Protein AF-0000000086082584 (afdb_homodimer)

Organism: Haemaphysalis longicornis (NCBI:txid44386)

InterPro domains:
  IPR002048 EF-hand domain [PF13499] (17-78)
  IPR002048 EF-hand domain [PF13499] (86-142)
  IPR002048 EF-hand domain [PS50222] (12-47)
  IPR002048 EF-hand domain [PS50222] (79-114)
  IPR002048 EF-hand domain [PS50222] (115-150)
  IPR002048 EF-hand domain [SM00054] (16-44)
  IPR002048 EF-hand domain [SM00054] (53-81)
  IPR002048 EF-hand domain [SM00054] (83-111)
  IPR002048 EF-hand domain [SM00054] (119-147)
  IPR002048 EF-hand domain [SM00054] (149-179)
  IPR011992 EF-hand domain pair [SSF47473] (13-175)
  IPR018247 EF-Hand 1, calcium-binding site [PS00018] (25-37)
  IPR018247 EF-Hand 1, calcium-binding site [PS00018] (92-104)
  IPR051426 Peflin/Sorcin Calcium-Binding [PTHR46212] (13-179)

Sequence (362 aa):
MSSPARTQPQGTNTHYLQRLFRSVDKDGNGVIDAVELQSALSNGTWKSFNADTVRMIIHMFDRTRRGNLNFDEFVAAWKYITSWLSCFQTFDRDNSGAIDKQELSEALTRFGYRLALPTVDFMVVKFDRDGKGSMNFDDFIQCCVTLHTMTEAFKRHDVNQNGWITISYEEFLKTGMSLMMMSSPARTQPQGTNTHYLQRLFRSVDKDGNGVIDAVELQSALSNGTWKSFNADTVRMIIHMFDRTRRGNLNFDEFVAAWKYITSWLSCFQTFDRDNSGAIDKQELSEALTRFGYRLALPTVDFMVVKFDRDGKGSMNFDDFIQCCVTLHTMTEAFKRHDVNQNGWITISYEEFLKTGMSLMM

Radius of gyration: 23.36 Å; Cα contacts (8 Å, |Δi|>4): 387; chains: 2; bounding box: 52×62×99 Å

Solvent-accessible surface area (backbone atoms only — not comparable to full-atom values): 20451 Å² total; per-residue (Å²): 133,83,72,74,74,77,75,62,77,59,63,70,53,44,57,52,48,52,54,49,49,55,66,38,19,77,83,66,78,70,46,35,40,60,68,35,49,34,72,66,47,76,30,82,57,94,56,80,37,48,64,66,40,44,50,52,50,46,61,72,42,23,83,80,74,74,75,36,26,43,66,71,32,39,53,52,46,47,52,53,50,51,51,48,49,54,53,48,57,66,42,22,76,82,68,74,65,38,37,36,62,68,35,44,52,52,45,42,42,72,74,70,46,88,74,58,68,69,56,53,52,50,49,41,60,72,44,15,87,78,72,72,69,32,21,38,51,44,34,45,51,42,48,53,51,51,50,50,55,52,48,53,57,48,50,73,57,20,80,81,68,74,55,49,31,73,44,41,53,66,55,47,50,54,55,53,57,69,67,54,127,132,81,74,74,75,77,76,62,78,60,64,70,52,43,57,51,46,50,52,50,49,54,67,38,21,76,86,66,78,70,47,34,40,60,68,36,49,33,72,67,46,77,29,84,57,96,56,79,38,50,64,66,40,43,49,50,50,45,60,74,42,24,85,78,72,73,74,36,26,42,65,71,32,39,52,52,47,49,52,52,50,52,51,48,50,54,52,49,57,67,40,23,77,82,69,74,65,40,36,36,63,68,35,44,52,52,45,41,42,73,74,69,46,88,74,56,66,69,57,52,52,49,49,43,59,72,42,16,87,78,71,73,67,31,21,39,52,45,34,45,52,43,49,52,50,51,50,51,54,51,48,52,58,48,51,75,55,20,79,80,70,74,54,50,32,74,44,40,54,66,55,48,50,55,54,51,56,68,67,53,128

Secondary structure (DSSP, 8-state):
--------THHHHHHHHHHHHHHH-TT-SSSB-HHHHHHH---SSSSPPPHHHHHHHHHHH-TT-SSSB-HHHHHHHHHHHHHHHHHHHHH-TT-SSSEEHHHHHHHHHHTT----HHHHHHHHHHH-TTSSSEE-HHHHHHHHHHHHHHHHHHHHH-TT-SSEEEEEHHHHHHHHHHH--/--------THHHHHHHHHHHHHHH-TT-SSSB-HHHHHHH---SSSSPPPHHHHHHHHHHH-TT-SSSB-HHHHHHHHHHHHHHHHHHHHH-TT-SSSEEHHHHHHHHHHTT----HHHHHHHHHHH-TTSSSEE-HHHHHHHHHHHHHHHHHHHHH-TT-SSEEEEEHHHHHHHHHHH--

Nearest PDB structures (foldseek):
  3aak-assembly1_A-2  TM=9.626E-01  e=8.397E-19  Homo sapiens
  5jjg-assembly1_A-2  TM=9.628E-01  e=2.715E-18  Mus musculus
  2zn9-assembly1_B  TM=9.668E-01  e=4.015E-18  Homo sapiens
  5gqq-assembly1_C  TM=9.692E-01  e=4.490E-18  Homo sapiens
  1hqv-assembly1_A  TM=9.732E-01  e=6.207E-17  Mus musculus

Structure (mmCIF, N/CA/C/O backbone):
data_AF-0000000086082584-model_v1
#
loop_
_entity.id
_entity.type
_entity.pdbx_description
1 polymer 'EF-hand domain-containing protein'
#
loop_
_atom_site.group_PDB
_atom_site.id
_atom_site.type_symbol
_atom_site.label_atom_id
_atom_site.label_alt_id
_atom_site.label_comp_id
_atom_site.label_asym_id
_atom_site.label_entity_id
_atom_site.label_seq_id
_atom_site.pdbx_PDB_ins_code
_atom_site.Cartn_x
_atom_site.Cartn_y
_atom_site.Cartn_z
_atom_site.occupancy
_atom_site.B_iso_or_equiv
_atom_site.auth_seq_id
_atom_site.auth_comp_id
_atom_site.auth_asym_id
_atom_site.auth_atom_id
_atom_site.pdbx_PDB_model_num
ATOM 1 N N . MET A 1 1 ? 1.219 -21.688 -50.594 1 29.44 1 MET A N 1
ATOM 2 C CA . MET A 1 1 ? 0.341 -22.281 -49.594 1 29.44 1 MET A CA 1
ATOM 3 C C . MET A 1 1 ? 0.113 -21.328 -48.438 1 29.44 1 MET A C 1
ATOM 5 O O . MET A 1 1 ? 1.069 -20.844 -47.812 1 29.44 1 MET A O 1
ATOM 9 N N . SER A 1 2 ? -1.036 -20.516 -48.469 1 35.03 2 SER A N 1
ATOM 10 C CA . SER A 1 2 ? -1.507 -19.484 -47.562 1 35.03 2 SER A CA 1
ATOM 11 C C . SER A 1 2 ? -1.615 -20 -46.125 1 35.03 2 SER A C 1
ATOM 13 O O . SER A 1 2 ? -2.125 -21.109 -45.906 1 35.03 2 SER A O 1
ATOM 15 N N . SER A 1 3 ? -0.663 -19.828 -45.312 1 37.78 3 SER A N 1
ATOM 16 C CA . SER A 1 3 ? -0.644 -20.281 -43.938 1 37.78 3 SER A CA 1
ATOM 17 C C . SER A 1 3 ? -1.966 -19.969 -43.25 1 37.78 3 SER A C 1
ATOM 19 O O . SER A 1 3 ? -2.48 -18.859 -43.344 1 37.78 3 SER A O 1
ATOM 21 N N . PRO A 1 4 ? -2.893 -20.938 -43.062 1 36.19 4 PRO A N 1
ATOM 22 C CA . PRO A 1 4 ? -4.156 -20.656 -42.375 1 36.19 4 PRO A CA 1
ATOM 23 C C . PRO A 1 4 ? -3.984 -19.719 -41.188 1 36.19 4 PRO A C 1
ATOM 25 O O . PRO A 1 4 ? -2.955 -19.75 -40.5 1 36.19 4 PRO A O 1
ATOM 28 N N . ALA A 1 5 ? -4.402 -18.594 -41.406 1 43.59 5 ALA A N 1
ATOM 29 C CA . ALA A 1 5 ? -4.625 -17.641 -40.312 1 43.59 5 ALA A CA 1
ATOM 30 C C . ALA A 1 5 ? -5.117 -18.359 -39.062 1 43.59 5 ALA A C 1
ATOM 32 O O . ALA A 1 5 ? -6.164 -19.016 -39.094 1 43.59 5 ALA A O 1
ATOM 33 N N . ARG A 1 6 ? -4.219 -19.062 -38.25 1 38.09 6 ARG A N 1
ATOM 34 C CA . ARG A 1 6 ? -4.586 -19.672 -36.969 1 38.09 6 ARG A CA 1
ATOM 35 C C . ARG A 1 6 ? -5.758 -18.938 -36.344 1 38.09 6 ARG A C 1
ATOM 37 O O . ARG A 1 6 ? -5.629 -17.781 -35.938 1 38.09 6 ARG A O 1
ATOM 44 N N . THR A 1 7 ? -7.008 -19.141 -36.75 1 39.16 7 THR A N 1
ATOM 45 C CA . THR A 1 7 ? -8.242 -18.781 -36.062 1 39.16 7 THR A CA 1
ATOM 46 C C . THR A 1 7 ? -8.109 -19 -34.562 1 39.16 7 THR A C 1
ATOM 48 O O . THR A 1 7 ? -8.023 -20.141 -34.094 1 39.16 7 THR A O 1
ATOM 51 N N . GLN A 1 8 ? -7.207 -18.422 -33.906 1 39.38 8 GLN A N 1
ATOM 52 C CA . GLN A 1 8 ? -7.062 -18.562 -32.469 1 39.38 8 GLN A CA 1
ATOM 53 C C . GLN A 1 8 ? -8.422 -18.609 -31.766 1 39.38 8 GLN A C 1
ATOM 55 O O . GLN A 1 8 ? -9.305 -17.812 -32.094 1 39.38 8 GLN A O 1
ATOM 60 N N . PRO A 1 9 ? -9.062 -19.672 -31.297 1 43.34 9 PRO A N 1
ATOM 61 C CA . PRO A 1 9 ? -10.273 -19.797 -30.484 1 43.34 9 PRO A CA 1
ATOM 62 C C . PRO A 1 9 ? -10.555 -18.547 -29.656 1 43.34 9 PRO A C 1
ATOM 64 O O . PRO A 1 9 ? -11.195 -18.625 -28.609 1 43.34 9 PRO A O 1
ATOM 67 N N . GLN A 1 10 ? -10.258 -17.438 -29.938 1 48.19 10 GLN A N 1
ATOM 68 C CA . GLN A 1 10 ? -10.422 -16.078 -29.438 1 48.19 10 GLN A CA 1
ATOM 69 C C . GLN A 1 10 ? -11.898 -15.703 -29.344 1 48.19 10 GLN A C 1
ATOM 71 O O . GLN A 1 10 ? -12.266 -14.82 -28.562 1 48.19 10 GLN A O 1
ATOM 76 N N . GLY A 1 11 ? -12.734 -16.219 -30.234 1 50.91 11 GLY A N 1
ATOM 77 C CA . GLY A 1 11 ? -14.148 -15.906 -30.359 1 50.91 11 GLY A CA 1
ATOM 78 C C . GLY A 1 11 ? -14.969 -16.344 -29.156 1 50.91 11 GLY A C 1
ATOM 79 O O . GLY A 1 11 ? -15.773 -15.562 -28.641 1 50.91 11 GLY A O 1
ATOM 80 N N . THR A 1 12 ? -15.047 -17.672 -28.891 1 53.91 12 THR A N 1
ATOM 81 C CA . THR A 1 12 ? -15.75 -18.297 -27.766 1 53.91 12 THR A CA 1
ATOM 82 C C . THR A 1 12 ? -15.312 -17.688 -26.438 1 53.91 12 THR A C 1
ATOM 84 O O . THR A 1 12 ? -16.125 -17.5 -25.531 1 53.91 12 THR A O 1
ATOM 87 N N . ASN A 1 13 ? -14.039 -17.172 -26.469 1 76.5 13 ASN A N 1
ATOM 88 C CA . ASN A 1 13 ? -13.477 -16.609 -25.25 1 76.5 13 ASN A CA 1
ATOM 89 C C . ASN A 1 13 ? -13.992 -15.195 -25 1 76.5 13 ASN A C 1
ATOM 91 O O . ASN A 1 13 ? -14.305 -14.836 -23.875 1 76.5 13 ASN A O 1
ATOM 95 N N . THR A 1 14 ? -14.555 -14.719 -26.172 1 83.94 14 THR A N 1
ATOM 96 C CA . THR A 1 14 ? -15.023 -13.344 -26.016 1 83.94 14 THR A CA 1
ATOM 97 C C . THR A 1 14 ? -16.438 -13.312 -25.453 1 83.94 14 THR A C 1
ATOM 99 O O . THR A 1 14 ? -16.75 -12.5 -24.594 1 83.94 14 THR A O 1
ATOM 102 N N . HIS A 1 15 ? -17.312 -14.227 -26 1 90.38 15 HIS A N 1
ATOM 103 C CA . HIS A 1 15 ? -18.672 -14.273 -25.5 1 90.38 15 HIS A CA 1
ATOM 104 C C . HIS A 1 15 ? -18.719 -14.633 -24.016 1 90.38 15 HIS A C 1
ATOM 106 O O . HIS A 1 15 ? -19.484 -14.047 -23.25 1 90.38 15 HIS A O 1
ATOM 112 N N . TYR A 1 16 ? -17.969 -15.562 -23.75 1 93.06 16 TYR A N 1
ATOM 113 C CA . TYR A 1 16 ? -17.875 -15.953 -22.344 1 93.06 16 TYR A CA 1
ATOM 114 C C . TYR A 1 16 ? -17.422 -14.773 -21.484 1 93.06 16 TYR A C 1
ATOM 116 O O . TYR A 1 16 ? -18 -14.508 -20.438 1 93.06 16 TYR A O 1
ATOM 124 N N . LEU A 1 17 ? -16.438 -14.055 -21.953 1 94.75 17 LEU A N 1
ATOM 125 C CA . LEU A 1 17 ? -15.883 -12.945 -21.188 1 94.75 17 LEU A CA 1
ATOM 126 C C . LEU A 1 17 ? -16.875 -11.797 -21.094 1 94.75 17 LEU A C 1
ATOM 128 O O . LEU A 1 17 ? -16.922 -11.086 -20.078 1 94.75 17 LEU A O 1
ATOM 132 N N . GLN A 1 18 ? -17.672 -11.633 -22.094 1 95.5 18 GLN A N 1
ATOM 133 C CA . GLN A 1 18 ? -18.703 -10.609 -22.062 1 95.5 18 GLN A CA 1
ATOM 134 C C . GLN A 1 18 ? -19.75 -10.922 -21 1 95.5 18 GLN A C 1
ATOM 136 O O . GLN A 1 18 ? -20.188 -10.031 -20.266 1 95.5 18 GLN A O 1
ATOM 141 N N . ARG A 1 19 ? -20.156 -12.141 -20.984 1 96.25 19 ARG A N 1
ATOM 142 C CA . ARG A 1 19 ? -21.125 -12.578 -19.969 1 96.25 19 ARG A CA 1
ATOM 143 C C . ARG A 1 19 ? -20.531 -12.43 -18.562 1 96.25 19 ARG A C 1
ATOM 145 O O . ARG A 1 19 ? -21.219 -11.977 -17.656 1 96.25 19 ARG A O 1
ATOM 152 N N . LEU A 1 20 ? -19.297 -12.852 -18.531 1 95.81 20 LEU A N 1
ATOM 153 C CA . LEU A 1 20 ? -18.609 -12.734 -17.25 1 95.81 20 LEU A CA 1
ATOM 154 C C . LEU A 1 20 ? -18.516 -11.281 -16.812 1 95.81 20 LEU A C 1
ATOM 156 O O . LEU A 1 20 ? -18.781 -10.961 -15.648 1 95.81 20 LEU A O 1
ATOM 160 N N . PHE A 1 21 ? -18.172 -10.391 -17.703 1 97.94 21 PHE A N 1
ATOM 161 C CA . PHE A 1 21 ? -18.078 -8.961 -17.406 1 97.94 21 PHE A CA 1
ATOM 162 C C . PHE A 1 21 ? -19.406 -8.438 -16.875 1 97.94 21 PHE A C 1
ATOM 164 O O . PHE A 1 21 ? -19.438 -7.719 -15.883 1 97.94 21 PHE A O 1
ATOM 171 N N . ARG A 1 22 ? -20.469 -8.797 -17.484 1 97.19 22 ARG A N 1
ATOM 172 C CA . ARG A 1 22 ? -21.797 -8.352 -17.078 1 97.19 22 ARG A CA 1
ATOM 173 C C . ARG A 1 22 ? -22.156 -8.883 -15.695 1 97.19 22 ARG A C 1
ATOM 175 O O . ARG A 1 22 ? -22.797 -8.188 -14.906 1 97.19 22 ARG A O 1
ATOM 182 N N . SER A 1 23 ? -21.734 -10.086 -15.43 1 97.44 23 SER A N 1
ATOM 183 C CA . SER A 1 23 ? -22.031 -10.688 -14.133 1 97.44 23 SER A CA 1
ATOM 184 C C . SER A 1 23 ? -21.266 -9.984 -13.023 1 97.44 23 SER A C 1
ATOM 186 O O . SER A 1 23 ? -21.734 -9.922 -11.883 1 97.44 23 SER A O 1
ATOM 188 N N . VAL A 1 24 ? -20.062 -9.547 -13.352 1 97.62 24 VAL A N 1
ATOM 189 C CA . VAL A 1 24 ? -19.219 -8.883 -12.367 1 97.62 24 VAL A CA 1
ATOM 190 C C . VAL A 1 24 ? -19.688 -7.441 -12.18 1 97.62 24 VAL A C 1
ATOM 192 O O . VAL A 1 24 ? -19.625 -6.91 -11.062 1 97.62 24 VAL A O 1
ATOM 195 N N . ASP A 1 25 ? -20.156 -6.871 -13.273 1 98.06 25 ASP A N 1
ATOM 196 C CA . ASP A 1 25 ? -20.641 -5.492 -13.25 1 98.06 25 ASP A CA 1
ATOM 197 C C . ASP A 1 25 ? -22 -5.398 -12.586 1 98.06 25 ASP A C 1
ATOM 199 O O . ASP A 1 25 ? -23 -5.109 -13.242 1 98.06 25 ASP A O 1
ATOM 203 N N . LYS A 1 26 ? -22.062 -5.41 -11.344 1 96.81 26 LYS A N 1
ATOM 204 C CA . LYS A 1 26 ? -23.281 -5.555 -10.555 1 96.81 26 LYS A CA 1
ATOM 205 C C . LYS A 1 26 ? -24.203 -4.359 -10.758 1 96.81 26 LYS A C 1
ATOM 207 O O . LYS A 1 26 ? -25.422 -4.508 -10.781 1 96.81 26 LYS A O 1
ATOM 212 N N . ASP A 1 27 ? -23.703 -3.162 -10.898 1 95.94 27 ASP A N 1
ATOM 213 C CA . ASP A 1 27 ? -24.562 -1.993 -11.039 1 95.94 27 ASP A CA 1
ATOM 214 C C . ASP A 1 27 ? -24.812 -1.665 -12.508 1 95.94 27 ASP A C 1
ATOM 216 O O . ASP A 1 27 ? -25.5 -0.7 -12.828 1 95.94 27 ASP A O 1
ATOM 220 N N . GLY A 1 28 ? -24.188 -2.293 -13.422 1 96.94 28 GLY A N 1
ATOM 221 C CA . GLY A 1 28 ? -24.453 -2.225 -14.852 1 96.94 28 GLY A CA 1
ATOM 222 C C . GLY A 1 28 ? -23.984 -0.93 -15.484 1 96.94 28 GLY A C 1
ATOM 223 O O . GLY A 1 28 ? -24.516 -0.506 -16.516 1 96.94 28 GLY A O 1
ATOM 224 N N . ASN A 1 29 ? -22.969 -0.312 -14.938 1 96.88 29 ASN A N 1
ATOM 225 C CA . ASN A 1 29 ? -22.562 0.985 -15.469 1 96.88 29 ASN A CA 1
ATOM 226 C C . ASN A 1 29 ? -21.469 0.842 -16.516 1 96.88 29 ASN A C 1
ATOM 228 O O . ASN A 1 29 ? -20.906 1.84 -16.984 1 96.88 29 ASN A O 1
ATOM 232 N N . GLY A 1 30 ? -21.078 -0.391 -16.812 1 97.38 30 GLY A N 1
ATOM 233 C CA . GLY A 1 30 ? -20.172 -0.627 -17.938 1 97.38 30 GLY A CA 1
ATOM 234 C C . GLY A 1 30 ? -18.703 -0.635 -17.516 1 97.38 30 GLY A C 1
ATOM 235 O O . GLY A 1 30 ? -17.828 -0.77 -18.375 1 97.38 30 GLY A O 1
ATOM 236 N N . VAL A 1 31 ? -18.422 -0.479 -16.281 1 97.62 31 VAL A N 1
ATOM 237 C CA . VAL A 1 31 ? -17.062 -0.574 -15.758 1 97.62 31 VAL A CA 1
ATOM 238 C C . VAL A 1 31 ? -17.047 -1.382 -14.461 1 97.62 31 VAL A C 1
ATOM 240 O O . VAL A 1 31 ? -18.094 -1.551 -13.82 1 97.62 31 VAL A O 1
ATOM 243 N N . ILE A 1 32 ? -15.898 -1.931 -14.133 1 97.88 32 ILE A N 1
ATOM 244 C CA . ILE A 1 32 ? -15.758 -2.756 -12.938 1 97.88 32 ILE A CA 1
ATOM 245 C C . ILE A 1 32 ? -14.914 -2.021 -11.898 1 97.88 32 ILE A C 1
ATOM 247 O O . ILE A 1 32 ? -13.742 -1.72 -12.141 1 97.88 32 ILE A O 1
ATOM 251 N N . ASP A 1 33 ? -15.547 -1.751 -10.781 1 94.69 33 ASP A N 1
ATOM 252 C CA . ASP A 1 33 ? -14.805 -1.118 -9.695 1 94.69 33 ASP A CA 1
ATOM 253 C C . ASP A 1 33 ? -14.195 -2.164 -8.766 1 94.69 33 ASP A C 1
ATOM 255 O O . ASP A 1 33 ? -14.297 -3.365 -9.023 1 94.69 33 ASP A O 1
ATOM 259 N N . ALA A 1 34 ? -13.562 -1.712 -7.695 1 93.38 34 ALA A N 1
ATOM 260 C CA . ALA A 1 34 ? -12.812 -2.6 -6.805 1 93.38 34 ALA A CA 1
ATOM 261 C C . ALA A 1 34 ? -13.75 -3.543 -6.059 1 93.38 34 ALA A C 1
ATOM 263 O O . ALA A 1 34 ? -13.438 -4.723 -5.875 1 93.38 34 ALA A O 1
ATOM 264 N N . VAL A 1 35 ? -14.844 -3.02 -5.641 1 92.44 35 VAL A N 1
ATOM 265 C CA . VAL A 1 35 ? -15.805 -3.816 -4.883 1 92.44 35 VAL A CA 1
ATOM 266 C C . VAL A 1 35 ? -16.375 -4.922 -5.77 1 92.44 35 VAL A C 1
ATOM 268 O O . VAL A 1 35 ? -16.453 -6.078 -5.352 1 92.44 35 VAL A O 1
ATOM 271 N N . GLU A 1 36 ? -16.672 -4.543 -6.953 1 97.19 36 GLU A N 1
ATOM 272 C CA . GLU A 1 36 ? -17.219 -5.508 -7.906 1 97.19 36 GLU A CA 1
ATOM 273 C C . GLU A 1 36 ? -16.188 -6.578 -8.25 1 97.19 36 GLU A C 1
ATOM 275 O O . GLU A 1 36 ? -16.5 -7.773 -8.258 1 97.19 36 GLU A O 1
ATOM 280 N N . LEU A 1 37 ? -14.992 -6.176 -8.516 1 97.62 37 LEU A N 1
ATOM 281 C CA . LEU A 1 37 ? -13.945 -7.141 -8.836 1 97.62 37 LEU A CA 1
ATOM 282 C C . LEU A 1 37 ? -13.664 -8.055 -7.645 1 97.62 37 LEU A C 1
ATOM 284 O O . LEU A 1 37 ? -13.523 -9.266 -7.809 1 97.62 37 LEU A O 1
ATOM 288 N N . GLN A 1 38 ? -13.578 -7.457 -6.5 1 96.56 38 GLN A N 1
ATOM 289 C CA . GLN A 1 38 ? -13.312 -8.242 -5.301 1 96.56 38 GLN A CA 1
ATOM 290 C C . GLN A 1 38 ? -14.359 -9.336 -5.109 1 96.56 38 GLN A C 1
ATOM 292 O O . GLN A 1 38 ? -14.023 -10.477 -4.785 1 96.56 38 GLN A O 1
ATOM 297 N N . SER A 1 39 ? -15.555 -8.992 -5.328 1 95.88 39 SER A N 1
ATOM 298 C CA . SER A 1 39 ? -16.672 -9.914 -5.109 1 95.88 39 SER A CA 1
ATOM 299 C C . SER A 1 39 ? -16.656 -11.047 -6.133 1 95.88 39 SER A C 1
ATOM 301 O O . SER A 1 39 ? -17.25 -12.102 -5.91 1 95.88 39 SER A O 1
ATOM 303 N N . ALA A 1 40 ? -16.031 -10.812 -7.191 1 96.38 40 ALA A N 1
ATOM 304 C CA . ALA A 1 40 ? -16.016 -11.797 -8.273 1 96.38 40 ALA A CA 1
ATOM 305 C C . ALA A 1 40 ? -14.859 -12.773 -8.109 1 96.38 40 ALA A C 1
ATOM 307 O O . ALA A 1 40 ? -14.812 -13.812 -8.766 1 96.38 40 ALA A O 1
ATOM 308 N N . LEU A 1 41 ? -13.906 -12.445 -7.273 1 97.12 41 LEU A N 1
ATOM 309 C CA . LEU A 1 41 ? -12.695 -13.242 -7.133 1 97.12 41 LEU A CA 1
ATOM 310 C C . LEU A 1 41 ? -12.742 -14.086 -5.863 1 97.12 41 LEU A C 1
ATOM 312 O O . LEU A 1 41 ? -13.344 -13.68 -4.863 1 97.12 41 LEU A O 1
ATOM 316 N N . SER A 1 42 ? -12.148 -15.281 -5.988 1 94.69 42 SER A N 1
ATOM 317 C CA . SER A 1 42 ? -12.055 -16.188 -4.844 1 94.69 42 SER A CA 1
ATOM 318 C C . SER A 1 42 ? -10.609 -16.547 -4.531 1 94.69 42 SER A C 1
ATOM 320 O O . SER A 1 42 ? -9.789 -16.688 -5.441 1 94.69 42 SER A O 1
ATOM 322 N N . ASN A 1 43 ? -10.328 -16.656 -3.266 1 93.81 43 ASN A N 1
ATOM 323 C CA . ASN A 1 43 ? -9 -17.094 -2.838 1 93.81 43 ASN A CA 1
ATOM 324 C C . ASN A 1 43 ? -9.039 -18.516 -2.305 1 93.81 43 ASN A C 1
ATOM 326 O O . ASN A 1 43 ? -8.094 -18.969 -1.647 1 93.81 43 ASN A O 1
ATOM 330 N N . GLY A 1 44 ? -10.125 -19.172 -2.52 1 91.81 44 GLY A N 1
ATOM 331 C CA . GLY A 1 44 ? -10.266 -20.562 -2.109 1 91.81 44 GLY A CA 1
ATOM 332 C C . GLY A 1 44 ? -10.688 -20.719 -0.66 1 91.81 44 GLY A C 1
ATOM 333 O O . GLY A 1 44 ? -10.68 -21.828 -0.12 1 91.81 44 GLY A O 1
ATOM 334 N N . THR A 1 45 ? -10.906 -19.641 0.003 1 93.12 45 THR A N 1
ATOM 335 C CA . THR A 1 45 ? -11.391 -19.641 1.379 1 93.12 45 THR A CA 1
ATOM 336 C C . THR A 1 45 ? -12.734 -18.922 1.479 1 93.12 45 THR A C 1
ATOM 338 O O . THR A 1 45 ? -13.281 -18.484 0.467 1 93.12 45 THR A O 1
ATOM 341 N N . TRP A 1 46 ? -13.281 -18.875 2.641 1 91.06 46 TRP A N 1
ATOM 342 C CA . TRP A 1 46 ? -14.562 -18.219 2.869 1 91.06 46 TRP A CA 1
ATOM 343 C C . TRP A 1 46 ? -14.367 -16.719 3.076 1 91.06 46 TRP A C 1
ATOM 345 O O . TRP A 1 46 ? -15.344 -15.961 3.178 1 91.06 46 TRP A O 1
ATOM 355 N N . LYS A 1 47 ? -13.133 -16.359 3.062 1 91.38 47 LYS A N 1
ATOM 356 C CA . LYS A 1 47 ? -12.836 -14.953 3.287 1 91.38 47 LYS A CA 1
ATOM 357 C C . LYS A 1 47 ? -12.836 -14.18 1.973 1 91.38 47 LYS A C 1
ATOM 359 O O . LYS A 1 47 ? -12.625 -14.75 0.905 1 91.38 47 LYS A O 1
ATOM 364 N N . SER A 1 48 ? -13.023 -12.883 2.15 1 92.88 48 SER A N 1
ATOM 365 C CA . SER A 1 48 ? -12.969 -12.008 0.984 1 92.88 48 SER A CA 1
ATOM 366 C C . SER A 1 48 ? -11.57 -11.984 0.375 1 92.88 48 SER A C 1
ATOM 368 O O . SER A 1 48 ? -10.578 -12.141 1.085 1 92.88 48 SER A O 1
ATOM 370 N N . PHE A 1 49 ? -11.633 -11.805 -0.954 1 96.19 49 PHE A N 1
ATOM 371 C CA . PHE A 1 49 ? -10.367 -11.625 -1.649 1 96.19 49 PHE A CA 1
ATOM 372 C C . PHE A 1 49 ? -9.609 -10.422 -1.097 1 96.19 49 PHE A C 1
ATOM 374 O O . PHE A 1 49 ? -10.219 -9.414 -0.714 1 96.19 49 PHE A O 1
ATOM 381 N N . ASN A 1 50 ? -8.305 -10.523 -1.032 1 93.62 50 ASN A N 1
ATOM 382 C CA . ASN A 1 50 ? -7.441 -9.461 -0.527 1 93.62 50 ASN A CA 1
ATOM 383 C C . ASN A 1 50 ? -7.68 -8.148 -1.258 1 93.62 50 ASN A C 1
ATOM 385 O O . ASN A 1 50 ? -7.422 -8.039 -2.457 1 93.62 50 ASN A O 1
ATOM 389 N N . ALA A 1 51 ? -8.133 -7.188 -0.494 1 90.25 51 ALA A N 1
ATOM 390 C CA . ALA A 1 51 ? -8.469 -5.898 -1.092 1 90.25 51 ALA A CA 1
ATOM 391 C C . ALA A 1 51 ? -7.234 -5.238 -1.696 1 90.25 51 ALA A C 1
ATOM 393 O O . ALA A 1 51 ? -7.32 -4.57 -2.73 1 90.25 51 ALA A O 1
ATOM 394 N N . ASP A 1 52 ? -6.117 -5.434 -1.082 1 90.31 52 ASP A N 1
ATOM 395 C CA . ASP A 1 52 ? -4.879 -4.855 -1.596 1 90.31 52 ASP A CA 1
ATOM 396 C C . ASP A 1 52 ?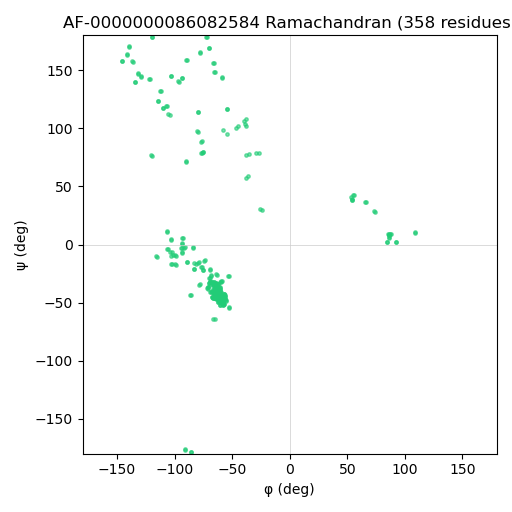 -4.504 -5.461 -2.945 1 90.31 52 ASP A C 1
ATOM 398 O O . ASP A 1 52 ? -4.043 -4.758 -3.846 1 90.31 52 ASP A O 1
ATOM 402 N N . THR A 1 53 ? -4.688 -6.684 -3.057 1 95.81 53 THR A N 1
ATOM 403 C CA . THR A 1 53 ? -4.391 -7.352 -4.316 1 95.81 53 THR A CA 1
ATOM 404 C C . THR A 1 53 ? -5.348 -6.891 -5.414 1 95.81 53 THR A C 1
ATOM 406 O O . THR A 1 53 ? -4.934 -6.672 -6.555 1 95.81 53 THR A O 1
ATOM 409 N N . VAL A 1 54 ? -6.57 -6.703 -5.07 1 95.81 54 VAL A N 1
ATOM 410 C CA . VAL A 1 54 ? -7.562 -6.199 -6.016 1 95.81 54 VAL A CA 1
ATOM 411 C C . VAL A 1 54 ? -7.129 -4.836 -6.547 1 95.81 54 VAL A C 1
ATOM 413 O O . VAL A 1 54 ? -7.113 -4.613 -7.758 1 95.81 54 VAL A O 1
ATOM 416 N N . ARG A 1 55 ? -6.754 -4.004 -5.695 1 91.31 55 ARG A N 1
ATOM 417 C CA . ARG A 1 55 ? -6.344 -2.656 -6.078 1 91.31 55 ARG A CA 1
ATOM 418 C C . ARG A 1 55 ? -5.09 -2.693 -6.949 1 91.31 55 ARG A C 1
ATOM 420 O O . ARG A 1 55 ? -4.973 -1.929 -7.906 1 91.31 55 ARG A O 1
ATOM 427 N N . MET A 1 56 ? -4.219 -3.555 -6.523 1 93.56 56 MET A N 1
ATOM 428 C CA . MET A 1 56 ? -2.998 -3.742 -7.305 1 93.56 56 MET A CA 1
ATOM 429 C C . MET A 1 56 ? -3.328 -4.133 -8.742 1 93.56 56 MET A C 1
ATOM 431 O O . MET A 1 56 ? -2.785 -3.557 -9.688 1 93.56 56 MET A O 1
ATOM 435 N N . ILE A 1 57 ? -4.254 -5.051 -8.883 1 96.56 57 ILE A N 1
ATOM 436 C CA . ILE A 1 57 ? -4.633 -5.531 -10.203 1 96.56 57 ILE A CA 1
ATOM 437 C C . ILE A 1 57 ? -5.305 -4.406 -10.992 1 96.56 57 ILE A C 1
ATOM 439 O O . ILE A 1 57 ? -4.969 -4.16 -12.148 1 96.56 57 ILE A O 1
ATOM 443 N N . ILE A 1 58 ? -6.195 -3.725 -10.375 1 95.75 58 ILE A N 1
ATOM 444 C CA . ILE A 1 58 ? -6.875 -2.621 -11.047 1 95.75 58 ILE A CA 1
ATOM 445 C C . ILE A 1 58 ? -5.852 -1.578 -11.492 1 95.75 58 ILE A C 1
ATOM 447 O O . ILE A 1 58 ? -5.887 -1.116 -12.633 1 95.75 58 ILE A O 1
ATOM 451 N N . HIS A 1 59 ? -4.969 -1.295 -10.633 1 91.69 59 HIS A N 1
ATOM 452 C CA . HIS A 1 59 ? -3.947 -0.305 -10.953 1 91.69 59 HIS A CA 1
ATOM 453 C C . HIS A 1 59 ? -3.117 -0.741 -12.156 1 91.69 59 HIS A C 1
ATOM 455 O O . HIS A 1 59 ? -2.756 0.085 -13 1 91.69 59 HIS A O 1
ATOM 461 N N . MET A 1 60 ? -2.844 -1.969 -12.25 1 94.5 60 MET A N 1
ATOM 462 C CA . MET A 1 60 ? -1.985 -2.498 -13.305 1 94.5 60 MET A CA 1
ATOM 463 C C . MET A 1 60 ? -2.678 -2.418 -14.664 1 94.5 60 MET A C 1
ATOM 465 O O . MET A 1 60 ? -2.023 -2.223 -15.688 1 94.5 60 MET A O 1
ATOM 469 N N . PHE A 1 61 ? -3.953 -2.488 -14.633 1 96.88 61 PHE A N 1
ATOM 470 C CA . PHE A 1 61 ? -4.609 -2.662 -15.922 1 96.88 61 PHE A CA 1
ATOM 471 C C . PHE A 1 61 ? -5.477 -1.455 -16.25 1 96.88 61 PHE A C 1
ATOM 473 O O . PHE A 1 61 ? -5.977 -1.335 -17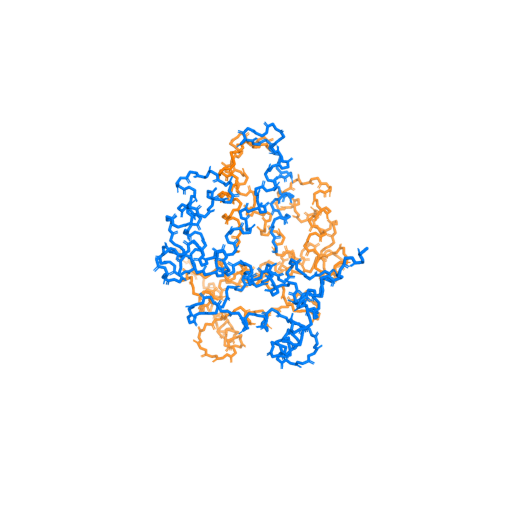.375 1 96.88 61 PHE A O 1
ATOM 480 N N . ASP A 1 62 ? -5.629 -0.629 -15.273 1 95 62 ASP A N 1
ATOM 481 C CA . ASP A 1 62 ? -6.41 0.587 -15.484 1 95 62 ASP A CA 1
ATOM 482 C C . ASP A 1 62 ? -5.605 1.63 -16.25 1 95 62 ASP A C 1
ATOM 484 O O . ASP A 1 62 ? -5.031 2.547 -15.664 1 95 62 ASP A O 1
ATOM 488 N N . ARG A 1 63 ? -5.641 1.609 -17.438 1 89.69 63 ARG A N 1
ATOM 489 C CA . ARG A 1 63 ? -4.867 2.502 -18.297 1 89.69 63 ARG A CA 1
ATOM 490 C C . ARG A 1 63 ? -5.461 3.906 -18.312 1 89.69 63 ARG A C 1
ATOM 492 O O . ARG A 1 63 ? -4.754 4.883 -18.562 1 89.69 63 ARG A O 1
ATOM 499 N N . THR A 1 64 ? -6.668 3.982 -17.984 1 86.06 64 THR A N 1
ATOM 500 C CA . THR A 1 64 ? -7.352 5.27 -18.078 1 86.06 64 THR A CA 1
ATOM 501 C C . THR A 1 64 ? -7.297 6.004 -16.734 1 86.06 64 THR A C 1
ATOM 503 O O . THR A 1 64 ? -7.742 7.148 -16.641 1 86.06 64 THR A O 1
ATOM 506 N N . ARG A 1 65 ? -6.75 5.41 -15.727 1 81.25 65 ARG A N 1
ATOM 507 C CA . ARG A 1 65 ? -6.566 5.992 -14.398 1 81.25 65 ARG A CA 1
ATOM 508 C C . ARG A 1 65 ? -7.895 6.48 -13.828 1 81.25 65 ARG A C 1
ATOM 510 O O . ARG A 1 65 ? -7.973 7.59 -13.297 1 81.25 65 ARG A O 1
ATOM 517 N N . ARG A 1 66 ? -8.938 5.645 -14.016 1 86.88 66 ARG A N 1
ATOM 518 C CA . ARG A 1 66 ? -10.266 5.984 -13.516 1 86.88 66 ARG A CA 1
ATOM 519 C C . ARG A 1 66 ? -10.586 5.203 -12.242 1 86.88 66 ARG A C 1
ATOM 521 O O . ARG A 1 66 ? -11.609 5.449 -11.602 1 86.88 66 ARG A O 1
ATOM 528 N N . GLY A 1 67 ? -9.734 4.258 -11.945 1 88.06 67 GLY A N 1
ATOM 529 C CA . GLY A 1 67 ? -9.969 3.463 -10.75 1 88.06 67 GLY A CA 1
ATOM 530 C C . GLY A 1 67 ? -10.883 2.275 -10.992 1 88.06 67 GLY A C 1
ATOM 531 O O . GLY A 1 67 ? -11.383 1.665 -10.047 1 88.06 67 GLY A O 1
ATOM 532 N N . ASN A 1 68 ? -11.219 2.08 -12.188 1 95.06 68 ASN A N 1
ATOM 533 C CA . ASN A 1 68 ? -12.062 0.974 -12.633 1 95.06 68 ASN A CA 1
ATOM 534 C C . ASN A 1 68 ? -11.555 0.378 -13.945 1 95.06 68 ASN A C 1
ATOM 536 O O . ASN A 1 68 ? -10.57 0.858 -14.508 1 95.06 68 ASN A O 1
ATOM 540 N N . LEU A 1 69 ? -12.164 -0.762 -14.297 1 97.81 69 LEU A N 1
ATOM 541 C CA . LEU A 1 69 ? -11.75 -1.443 -15.523 1 97.81 69 LEU A CA 1
ATOM 542 C C . LEU A 1 69 ? -12.875 -1.443 -16.547 1 97.81 69 LEU A C 1
ATOM 544 O O . LEU A 1 69 ? -14.008 -1.842 -16.25 1 97.81 69 LEU A O 1
ATOM 548 N N . ASN A 1 70 ? -12.562 -0.894 -17.75 1 97.69 70 ASN A N 1
ATOM 549 C CA . ASN A 1 70 ? -13.477 -1.153 -18.859 1 97.69 70 ASN A CA 1
ATOM 550 C C . ASN A 1 70 ? -13.367 -2.596 -19.344 1 97.69 70 ASN A C 1
ATOM 552 O O . ASN A 1 70 ? -12.609 -3.389 -18.781 1 97.69 70 ASN A O 1
ATOM 556 N N . PHE A 1 71 ? -14.18 -2.902 -20.312 1 97.31 71 PHE A N 1
ATOM 557 C CA . PHE A 1 71 ? -14.258 -4.297 -20.734 1 97.31 71 PHE A CA 1
ATOM 558 C C . PHE A 1 71 ? -12.891 -4.809 -21.172 1 97.31 71 PHE A C 1
ATOM 560 O O . PHE A 1 71 ? -12.453 -5.879 -20.734 1 97.31 71 PHE A O 1
ATOM 567 N N . ASP A 1 72 ? -12.25 -4.125 -21.984 1 97.12 72 ASP A N 1
ATOM 568 C CA . ASP A 1 72 ? -10.953 -4.57 -22.5 1 97.12 72 ASP A CA 1
ATOM 569 C C . ASP A 1 72 ? -9.945 -4.723 -21.359 1 97.12 72 ASP A C 1
ATOM 571 O O . ASP A 1 72 ? -9.203 -5.703 -21.312 1 97.12 72 ASP A O 1
ATOM 575 N N . GLU A 1 73 ? -9.906 -3.787 -20.453 1 97.88 73 GLU A N 1
ATOM 576 C CA . GLU A 1 73 ? -9.031 -3.842 -19.281 1 97.88 73 GLU A CA 1
ATOM 577 C C . GLU A 1 73 ? -9.367 -5.043 -18.406 1 97.88 73 GLU A C 1
ATOM 579 O O . GLU A 1 73 ? -8.469 -5.707 -17.891 1 97.88 73 GLU A O 1
ATOM 584 N N . PHE A 1 74 ? -10.648 -5.223 -18.359 1 98.06 74 PHE A N 1
ATOM 585 C CA . PHE A 1 74 ? -11.109 -6.352 -17.562 1 98.06 74 PHE A CA 1
ATOM 586 C C . PHE A 1 74 ? -10.641 -7.672 -18.156 1 98.06 74 PHE A C 1
ATOM 588 O O . PHE A 1 74 ? -10.164 -8.555 -17.438 1 98.06 74 PHE A O 1
ATOM 595 N N . VAL A 1 75 ? -10.789 -7.805 -19.375 1 97.19 75 VAL A N 1
ATOM 596 C CA . VAL A 1 75 ? -10.383 -9.031 -20.047 1 97.19 75 VAL A CA 1
ATOM 597 C C . VAL A 1 75 ? -8.898 -9.289 -19.812 1 97.19 75 VAL A C 1
ATOM 599 O O . VAL A 1 75 ? -8.5 -10.414 -19.484 1 97.19 75 VAL A O 1
ATOM 602 N N . ALA A 1 76 ? -8.141 -8.312 -19.906 1 97.56 76 ALA A N 1
ATOM 603 C CA . ALA A 1 76 ? -6.711 -8.438 -19.656 1 97.56 76 ALA A CA 1
ATOM 604 C C . ALA A 1 76 ? -6.434 -8.812 -18.203 1 97.56 76 ALA A C 1
ATOM 606 O O . ALA A 1 76 ? -5.613 -9.695 -17.922 1 97.56 76 ALA A O 1
ATOM 607 N N . ALA A 1 77 ? -7.086 -8.172 -17.297 1 97.81 77 ALA A N 1
ATOM 608 C CA . ALA A 1 77 ? -6.945 -8.477 -15.875 1 97.81 77 ALA A CA 1
ATOM 609 C C . ALA A 1 77 ? -7.348 -9.922 -15.586 1 97.81 77 ALA A C 1
ATOM 611 O O . ALA A 1 77 ? -6.688 -10.609 -14.805 1 97.81 77 ALA A O 1
ATOM 612 N N . TRP A 1 78 ? -8.367 -10.328 -16.234 1 97.31 78 TRP A N 1
ATOM 613 C CA . TRP A 1 78 ? -8.875 -11.68 -16.016 1 97.31 78 TRP A CA 1
ATOM 614 C C . TRP A 1 78 ? -7.879 -12.727 -16.516 1 97.31 78 TRP A C 1
ATOM 616 O O . TRP A 1 78 ? -7.629 -13.719 -15.828 1 97.31 78 TRP A O 1
ATOM 626 N N . LYS A 1 79 ? -7.375 -12.516 -17.625 1 96.81 79 LYS A N 1
ATOM 627 C CA . LYS A 1 79 ? -6.355 -13.422 -18.156 1 96.81 79 LYS A CA 1
ATOM 628 C C . LYS A 1 79 ? -5.137 -13.469 -17.234 1 96.81 79 LYS A C 1
ATOM 630 O O . LYS A 1 79 ? -4.57 -14.539 -17 1 96.81 79 LYS A O 1
ATOM 635 N N . TYR A 1 80 ? -4.766 -12.32 -16.75 1 97.62 80 TYR A N 1
ATOM 636 C CA . TYR A 1 80 ? -3.668 -12.211 -15.797 1 97.62 80 TYR A CA 1
ATOM 637 C C . TYR A 1 80 ? -3.936 -13.055 -14.555 1 97.62 80 TYR A C 1
ATOM 639 O O . TYR A 1 80 ? -3.084 -13.844 -14.133 1 97.62 80 TYR A O 1
ATOM 647 N N . ILE A 1 81 ? -5.113 -12.953 -14.023 1 97.69 81 ILE A N 1
ATOM 648 C CA . ILE A 1 81 ? -5.496 -13.672 -12.812 1 97.69 81 ILE A CA 1
ATOM 649 C C . ILE A 1 81 ? -5.516 -15.172 -13.086 1 97.69 81 ILE A C 1
ATOM 651 O O . ILE A 1 81 ? -5.051 -15.969 -12.266 1 97.69 81 ILE A O 1
ATOM 655 N N . THR A 1 82 ? -6.027 -15.523 -14.203 1 96.31 82 THR A N 1
ATOM 656 C CA . THR A 1 82 ? -6.09 -16.922 -14.586 1 96.31 82 THR A CA 1
ATOM 657 C C . THR A 1 82 ? -4.691 -17.516 -14.719 1 96.31 82 THR A C 1
ATOM 659 O O . THR A 1 82 ? -4.461 -18.672 -14.344 1 96.31 82 THR A O 1
ATOM 662 N N . SER A 1 83 ? -3.805 -16.781 -15.234 1 97.62 83 SER A N 1
ATOM 663 C CA . SER A 1 83 ? -2.42 -17.219 -15.328 1 97.62 83 SER A CA 1
ATOM 664 C C . SER A 1 83 ? -1.819 -17.453 -13.945 1 97.62 83 SER A C 1
ATOM 666 O O . SER A 1 83 ? -1.091 -18.438 -13.734 1 97.62 83 SER A O 1
ATOM 668 N N . TRP A 1 84 ? -2.123 -16.578 -13.047 1 98.06 84 TRP A N 1
ATOM 669 C CA . TRP A 1 84 ? -1.651 -16.734 -11.68 1 98.06 84 TRP A CA 1
ATOM 670 C C . TRP A 1 84 ? -2.252 -17.984 -11.047 1 98.06 84 TRP A C 1
ATOM 672 O O . TRP A 1 84 ? -1.594 -18.672 -10.25 1 98.06 84 TRP A O 1
ATOM 682 N N . LEU A 1 85 ? -3.477 -18.25 -11.367 1 97.31 85 LEU A N 1
ATOM 683 C CA . LEU A 1 85 ? -4.113 -19.438 -10.82 1 97.31 85 LEU A CA 1
ATOM 684 C C . LEU A 1 85 ? -3.367 -20.703 -11.25 1 97.31 85 LEU A C 1
ATOM 686 O O . LEU A 1 85 ? -3.104 -21.578 -10.422 1 97.31 85 LEU A O 1
ATOM 690 N N . SER A 1 86 ? -3.057 -20.719 -12.508 1 96.94 86 SER A N 1
ATOM 691 C CA . SER A 1 86 ? -2.285 -21.859 -13.016 1 96.94 86 SER A CA 1
ATOM 692 C C . SER A 1 86 ? -0.943 -21.969 -12.305 1 96.94 86 SER A C 1
ATOM 694 O O . SER A 1 86 ? -0.54 -23.062 -11.898 1 96.94 86 SER A O 1
ATOM 696 N N . CYS A 1 87 ? -0.307 -20.891 -12.125 1 97 87 CYS A N 1
ATOM 697 C CA . CYS A 1 87 ? 0.973 -20.844 -11.43 1 97 87 CYS A CA 1
ATOM 698 C C . CYS A 1 87 ? 0.825 -21.328 -9.984 1 97 87 CYS A C 1
ATOM 700 O O . CYS A 1 87 ? 1.611 -22.156 -9.523 1 97 87 CYS A O 1
ATOM 702 N N . PHE A 1 88 ? -0.158 -20.844 -9.344 1 98.12 88 PHE A N 1
ATOM 703 C CA . PHE A 1 88 ? -0.441 -21.203 -7.957 1 98.12 88 PHE A CA 1
ATOM 704 C C . PHE A 1 88 ? -0.647 -22.703 -7.812 1 98.12 88 PHE A C 1
ATOM 706 O O . PHE A 1 88 ? -0.074 -23.328 -6.922 1 98.12 88 PHE A O 1
ATOM 713 N N . GLN A 1 89 ? -1.418 -23.281 -8.695 1 97.25 89 GLN A N 1
ATOM 714 C CA . GLN A 1 89 ? -1.72 -24.703 -8.656 1 97.25 89 GLN A CA 1
ATOM 715 C C . GLN A 1 89 ? -0.461 -25.531 -8.875 1 97.25 89 GLN A C 1
ATOM 717 O O . GLN A 1 89 ? -0.323 -26.625 -8.305 1 97.25 89 GLN A O 1
ATOM 722 N N . THR A 1 90 ? 0.404 -25.031 -9.633 1 97.75 90 THR A N 1
ATOM 723 C CA . THR A 1 90 ? 1.658 -25.734 -9.906 1 97.75 90 THR A CA 1
ATOM 724 C C . THR A 1 90 ? 2.504 -25.844 -8.641 1 97.75 90 THR A C 1
ATOM 726 O O . THR A 1 90 ? 3.16 -26.859 -8.414 1 97.75 90 THR A O 1
ATOM 729 N N . PHE A 1 91 ? 2.447 -24.828 -7.812 1 97.88 91 PHE A N 1
ATOM 730 C CA . PHE A 1 91 ? 3.365 -24.781 -6.68 1 97.88 91 PHE A CA 1
ATOM 731 C C . PHE A 1 91 ? 2.682 -25.25 -5.406 1 97.88 91 PHE A C 1
ATOM 733 O O . PHE A 1 91 ? 3.346 -25.531 -4.406 1 97.88 91 PHE A O 1
ATOM 740 N N . ASP A 1 92 ? 1.348 -25.25 -5.504 1 97.75 92 ASP A N 1
ATOM 741 C CA . ASP A 1 92 ? 0.623 -25.891 -4.41 1 97.75 92 ASP A CA 1
ATOM 742 C C . ASP A 1 92 ? 0.684 -27.406 -4.527 1 97.75 92 ASP A C 1
ATOM 744 O O . ASP A 1 92 ? -0.332 -28.047 -4.785 1 97.75 92 ASP A O 1
ATOM 748 N N . ARG A 1 93 ? 1.766 -27.969 -4.141 1 95.75 93 ARG A N 1
ATOM 749 C CA . ARG A 1 93 ? 2.088 -29.359 -4.426 1 95.75 93 ARG A CA 1
ATOM 750 C C . ARG A 1 93 ? 1.188 -30.297 -3.633 1 95.75 93 ARG A C 1
ATOM 752 O O . ARG A 1 93 ? 0.866 -31.391 -4.098 1 95.75 93 ARG A O 1
ATOM 759 N N . ASP A 1 94 ? 0.764 -29.953 -2.412 1 96.38 94 ASP A N 1
ATOM 760 C CA . ASP A 1 94 ? -0.054 -30.844 -1.586 1 96.38 94 ASP A CA 1
ATOM 761 C C . ASP A 1 94 ? -1.542 -30.562 -1.79 1 96.38 94 ASP A C 1
ATOM 763 O O . ASP A 1 94 ? -2.385 -31.109 -1.077 1 96.38 94 ASP A O 1
ATOM 767 N N . ASN A 1 95 ? -1.862 -29.688 -2.719 1 96 95 ASN A N 1
ATOM 768 C CA . ASN A 1 95 ? -3.234 -29.328 -3.061 1 96 95 ASN A CA 1
ATOM 769 C C . ASN A 1 95 ? -4.023 -28.891 -1.829 1 96 95 ASN A C 1
ATOM 771 O O . ASN A 1 95 ? -5.188 -29.266 -1.668 1 96 95 ASN A O 1
ATOM 775 N N . SER A 1 96 ? -3.363 -28.109 -0.939 1 95.94 96 SER A N 1
ATOM 776 C CA . SER A 1 96 ? -3.998 -27.641 0.289 1 95.94 96 SER A CA 1
ATOM 777 C C . SER A 1 96 ? -4.824 -26.391 0.038 1 95.94 96 SER A C 1
ATOM 779 O O . SER A 1 96 ? -5.621 -25.984 0.886 1 95.94 96 SER A O 1
ATOM 781 N N . GLY A 1 97 ? -4.59 -25.734 -1.116 1 96.5 97 GLY A N 1
ATOM 782 C CA . GLY A 1 97 ? -5.227 -24.453 -1.381 1 96.5 97 GLY A CA 1
ATOM 783 C C . GLY A 1 97 ? -4.445 -23.281 -0.827 1 96.5 97 GLY A C 1
ATOM 784 O O . GLY A 1 97 ? -4.941 -22.156 -0.815 1 96.5 97 GLY A O 1
ATOM 785 N N . ALA A 1 98 ? -3.279 -23.531 -0.378 1 97.5 98 ALA A N 1
ATOM 786 C CA . ALA A 1 98 ? -2.395 -22.5 0.164 1 97.5 98 ALA A CA 1
ATOM 787 C C . ALA A 1 98 ? -0.935 -22.812 -0.151 1 97.5 98 ALA A C 1
ATOM 789 O O . ALA A 1 98 ? -0.587 -23.953 -0.458 1 97.5 98 ALA A O 1
ATOM 790 N N . ILE A 1 99 ? -0.124 -21.797 -0.133 1 98.19 99 ILE A N 1
ATOM 791 C CA . ILE A 1 99 ? 1.309 -21.922 -0.378 1 98.19 99 ILE A CA 1
ATOM 792 C C . ILE A 1 99 ? 2.07 -21.812 0.94 1 98.19 99 ILE A C 1
ATOM 794 O O . ILE A 1 99 ? 2.057 -20.75 1.575 1 98.19 99 ILE A O 1
ATOM 798 N N . ASP A 1 100 ? 2.656 -22.906 1.363 1 97.5 100 ASP A N 1
ATOM 799 C CA . ASP A 1 100 ? 3.451 -22.859 2.586 1 97.5 100 ASP A CA 1
ATOM 800 C C . ASP A 1 100 ? 4.879 -22.406 2.291 1 97.5 100 ASP A C 1
ATOM 802 O O . ASP A 1 100 ? 5.211 -22.078 1.149 1 97.5 100 ASP A O 1
ATOM 806 N N . LYS A 1 101 ? 5.699 -22.359 3.32 1 97.5 101 LYS A N 1
ATOM 807 C CA . LYS A 1 101 ? 7.043 -21.797 3.221 1 97.5 101 LYS A CA 1
ATOM 808 C C . LYS A 1 101 ? 7.879 -22.562 2.195 1 97.5 101 LYS A C 1
ATOM 810 O O . LYS A 1 101 ? 8.562 -21.953 1.367 1 97.5 101 LYS A O 1
ATOM 815 N N . GLN A 1 102 ? 7.836 -23.859 2.244 1 97.31 102 GLN A N 1
ATOM 816 C CA . GLN A 1 102 ? 8.609 -24.688 1.328 1 97.31 102 GLN A CA 1
ATOM 817 C C . GLN A 1 102 ? 8.148 -24.5 -0.113 1 97.31 102 GLN A C 1
ATOM 819 O O . GLN A 1 102 ? 8.969 -24.359 -1.022 1 97.31 102 GLN A O 1
ATOM 824 N N . GLU A 1 103 ? 6.883 -24.5 -0.228 1 98.44 103 GLU A N 1
ATOM 825 C CA . GLU A 1 103 ? 6.312 -24.297 -1.557 1 98.44 103 GLU A CA 1
ATOM 826 C C . GLU A 1 103 ? 6.66 -22.922 -2.102 1 98.44 103 GLU A C 1
ATOM 828 O O . GLU A 1 103 ? 6.953 -22.766 -3.291 1 98.44 103 GLU A O 1
ATOM 833 N N . LEU A 1 104 ? 6.605 -21.938 -1.229 1 98.44 104 LEU A N 1
ATOM 834 C CA . LEU A 1 104 ? 6.984 -20.594 -1.649 1 98.44 104 LEU A CA 1
ATOM 835 C C . LEU A 1 104 ? 8.445 -20.562 -2.086 1 98.44 104 LEU A C 1
ATOM 837 O O . LEU A 1 104 ? 8.773 -19.984 -3.125 1 98.44 104 LEU A O 1
ATOM 841 N N . SER A 1 105 ? 9.266 -21.156 -1.294 1 98 105 SER A N 1
ATOM 842 C CA . SER A 1 105 ? 10.688 -21.188 -1.62 1 98 105 SER A CA 1
ATOM 843 C C . SER A 1 105 ? 10.922 -21.797 -2.996 1 98 105 SER A C 1
ATOM 845 O O . SER A 1 105 ? 11.711 -21.281 -3.787 1 98 105 SER A O 1
ATOM 847 N N . GLU A 1 106 ? 10.266 -22.844 -3.295 1 97.62 106 GLU A N 1
ATOM 848 C CA . GLU A 1 106 ? 10.383 -23.516 -4.59 1 97.62 106 GLU A CA 1
ATOM 849 C C . GLU A 1 106 ? 9.891 -22.609 -5.715 1 97.62 106 GLU A C 1
ATOM 851 O O . GLU A 1 106 ? 10.531 -22.5 -6.766 1 97.62 106 GLU A O 1
ATOM 856 N N . ALA A 1 107 ? 8.758 -22.031 -5.465 1 98.19 107 ALA A N 1
ATOM 857 C CA . ALA A 1 107 ? 8.203 -21.109 -6.465 1 98.19 107 ALA A CA 1
ATOM 858 C C . ALA A 1 107 ? 9.18 -19.984 -6.781 1 98.19 107 ALA A C 1
ATOM 860 O O . ALA A 1 107 ? 9.477 -19.734 -7.949 1 98.19 107 ALA A O 1
ATOM 861 N N . LEU A 1 108 ? 9.688 -19.312 -5.715 1 98.38 108 LEU A N 1
ATOM 862 C CA . LEU A 1 108 ? 10.578 -18.172 -5.891 1 98.38 108 LEU A CA 1
ATOM 863 C C . LEU A 1 108 ? 11.859 -18.594 -6.609 1 98.38 108 LEU A C 1
ATOM 865 O O . LEU A 1 108 ? 12.352 -17.875 -7.48 1 98.38 108 LEU A O 1
ATOM 869 N N . THR A 1 109 ? 12.336 -19.75 -6.305 1 97.75 109 THR A N 1
ATOM 870 C CA . THR A 1 109 ? 13.516 -20.281 -6.977 1 97.75 109 THR A CA 1
ATOM 871 C C . THR A 1 109 ? 13.242 -20.5 -8.461 1 97.75 109 THR A C 1
ATOM 873 O O . THR A 1 109 ? 14.062 -20.125 -9.305 1 97.75 109 THR A O 1
ATOM 876 N N . ARG A 1 110 ? 12.141 -21.031 -8.75 1 97.38 110 ARG A N 1
ATOM 877 C CA . ARG A 1 110 ? 11.766 -21.281 -10.133 1 97.38 110 ARG A CA 1
ATOM 878 C C . ARG A 1 110 ? 11.586 -19.969 -10.891 1 97.38 110 ARG A C 1
ATOM 880 O O . ARG A 1 110 ? 11.836 -19.891 -12.094 1 97.38 110 ARG A O 1
ATOM 887 N N . PHE A 1 111 ? 11.133 -18.953 -10.188 1 97.62 111 PHE A N 1
ATOM 888 C CA . PHE A 1 111 ? 10.969 -17.641 -10.789 1 97.62 111 PHE A CA 1
ATOM 889 C C . PHE A 1 111 ? 12.32 -16.969 -11 1 97.62 111 PHE A C 1
ATOM 891 O O . PHE A 1 111 ? 12.398 -15.914 -11.633 1 97.62 111 PHE A O 1
ATOM 898 N N . GLY A 1 112 ? 13.383 -17.484 -10.398 1 97.19 112 GLY A N 1
ATOM 899 C CA . GLY A 1 112 ? 14.719 -16.953 -10.617 1 97.19 112 GLY A CA 1
ATOM 900 C C . GLY A 1 112 ? 15.273 -16.203 -9.43 1 97.19 112 GLY A C 1
ATOM 901 O O . GLY A 1 112 ? 16.312 -15.539 -9.531 1 97.19 112 GLY A O 1
ATOM 902 N N . TYR A 1 113 ? 14.555 -16.344 -8.359 1 97.75 113 TYR A N 1
ATOM 903 C CA . TYR A 1 113 ? 15.023 -15.656 -7.16 1 97.75 113 TYR A CA 1
ATOM 904 C C . TYR A 1 113 ? 15.828 -16.609 -6.273 1 97.75 113 TYR A C 1
ATOM 906 O O . TYR A 1 113 ? 15.516 -17.797 -6.176 1 97.75 113 TYR A O 1
ATOM 914 N N . ARG A 1 114 ? 16.875 -16.109 -5.707 1 94.25 114 ARG A N 1
ATOM 915 C CA . ARG A 1 114 ? 17.672 -16.875 -4.75 1 94.25 114 ARG A CA 1
ATOM 916 C C . ARG A 1 114 ? 17.719 -16.172 -3.396 1 94.25 114 ARG A C 1
ATOM 918 O O . ARG A 1 114 ? 18.719 -15.555 -3.037 1 94.25 114 ARG A O 1
ATOM 925 N N . LEU A 1 115 ? 16.672 -16.281 -2.678 1 97.75 115 LEU A N 1
ATOM 926 C CA . LEU A 1 115 ? 16.531 -15.633 -1.38 1 97.75 115 LEU A CA 1
ATOM 927 C C . LEU A 1 115 ? 16.953 -16.562 -0.251 1 97.75 115 LEU A C 1
ATOM 929 O O . LEU A 1 115 ? 16.688 -17.766 -0.313 1 97.75 115 LEU A O 1
ATOM 933 N N . ALA A 1 116 ? 17.578 -15.984 0.772 1 97.19 116 ALA A N 1
ATOM 934 C CA . ALA A 1 116 ? 17.891 -16.75 1.973 1 97.19 116 ALA A CA 1
ATOM 935 C C . ALA A 1 116 ? 16.609 -17.156 2.715 1 97.19 116 ALA A C 1
ATOM 937 O O . ALA A 1 116 ? 15.586 -16.5 2.596 1 97.19 116 ALA A O 1
ATOM 938 N N . LEU A 1 117 ? 16.688 -18.188 3.486 1 96.31 117 LEU A N 1
ATOM 939 C CA . LEU A 1 117 ? 15.539 -18.766 4.172 1 96.31 117 LEU A CA 1
ATOM 940 C C . LEU A 1 117 ? 14.898 -17.75 5.121 1 96.31 117 LEU A C 1
ATOM 942 O O . LEU A 1 117 ? 13.672 -17.641 5.18 1 96.31 117 LEU A O 1
ATOM 946 N N . PRO A 1 118 ? 15.711 -16.984 5.824 1 96.88 118 PRO A N 1
ATOM 947 C CA . PRO A 1 118 ? 15.078 -16.016 6.723 1 96.88 118 PRO A CA 1
ATOM 948 C C . PRO A 1 118 ? 14.227 -14.984 5.98 1 96.88 118 PRO A C 1
ATOM 950 O O . PRO A 1 118 ? 13.211 -14.523 6.504 1 96.88 118 PRO A O 1
ATOM 953 N N . THR A 1 119 ? 14.664 -14.641 4.801 1 97.88 119 THR A N 1
ATOM 954 C CA . THR A 1 119 ? 13.898 -13.695 3.998 1 97.88 119 THR A CA 1
ATOM 955 C C . THR A 1 119 ? 12.586 -14.328 3.531 1 97.88 119 THR A C 1
ATOM 957 O O . THR A 1 119 ? 11.531 -13.688 3.562 1 97.88 119 THR A O 1
ATOM 960 N N . VAL A 1 120 ? 12.641 -15.586 3.135 1 98.19 120 VAL A N 1
ATOM 961 C CA . VAL A 1 120 ? 11.43 -16.297 2.738 1 98.19 120 VAL A CA 1
ATOM 962 C C . VAL A 1 120 ? 10.477 -16.391 3.926 1 98.19 120 VAL A C 1
ATOM 964 O O . VAL A 1 120 ? 9.266 -16.188 3.779 1 98.19 120 VAL A O 1
ATOM 967 N N . ASP A 1 121 ? 10.969 -16.672 5.082 1 97.5 121 ASP A N 1
ATOM 968 C CA . ASP A 1 121 ? 10.172 -16.719 6.305 1 97.5 121 ASP A CA 1
ATOM 969 C C . ASP A 1 121 ? 9.477 -15.383 6.559 1 97.5 121 ASP A C 1
ATOM 971 O O . ASP A 1 121 ? 8.289 -15.336 6.887 1 97.5 121 ASP A O 1
ATOM 975 N N . PHE A 1 122 ? 10.305 -14.383 6.406 1 97.38 122 PHE A N 1
ATOM 976 C CA . PHE A 1 122 ? 9.773 -13.039 6.586 1 97.38 122 PHE A CA 1
ATOM 977 C C . PHE A 1 122 ? 8.617 -12.781 5.633 1 97.38 122 PHE A C 1
ATOM 979 O O . PHE A 1 122 ? 7.582 -12.234 6.031 1 97.38 122 PHE A O 1
ATOM 986 N N . MET A 1 123 ? 8.734 -13.18 4.387 1 97.81 123 MET A N 1
ATOM 987 C CA . MET A 1 123 ? 7.707 -12.961 3.371 1 97.81 123 MET A CA 1
ATOM 988 C C . MET A 1 123 ? 6.438 -13.734 3.701 1 97.81 123 MET A C 1
ATOM 990 O O . MET A 1 123 ? 5.332 -13.219 3.547 1 97.81 123 MET A O 1
ATOM 994 N N . VAL A 1 124 ? 6.586 -14.938 4.16 1 97.75 124 VAL A N 1
ATOM 995 C CA . VAL A 1 124 ? 5.43 -15.742 4.516 1 97.75 124 VAL A CA 1
ATOM 996 C C . VAL A 1 124 ? 4.641 -15.062 5.629 1 97.75 124 VAL A C 1
ATOM 998 O O . VAL A 1 124 ? 3.416 -14.93 5.543 1 97.75 124 VAL A O 1
ATOM 1001 N N . VAL A 1 125 ? 5.363 -14.633 6.621 1 95.62 125 VAL A N 1
ATOM 1002 C CA . VAL A 1 125 ? 4.711 -13.984 7.758 1 95.62 125 VAL A CA 1
ATOM 1003 C C . VAL A 1 125 ? 4.051 -12.688 7.305 1 95.62 125 VAL A C 1
ATOM 1005 O O . VAL A 1 125 ? 2.902 -12.406 7.656 1 95.62 125 VAL A O 1
ATOM 1008 N N . LYS A 1 126 ? 4.766 -11.93 6.496 1 95.56 126 LYS A N 1
ATOM 1009 C CA . LYS A 1 126 ? 4.309 -10.617 6.043 1 95.56 126 LYS A CA 1
ATOM 1010 C C . LYS A 1 126 ? 3.025 -10.734 5.227 1 95.56 126 LYS A C 1
ATOM 1012 O O . LYS A 1 126 ? 2.125 -9.906 5.352 1 95.56 126 LYS A O 1
ATOM 1017 N N . PHE A 1 127 ? 2.895 -11.742 4.402 1 96.19 127 PHE A N 1
ATOM 1018 C CA . PHE A 1 127 ? 1.806 -11.789 3.434 1 96.19 127 PHE A CA 1
ATOM 1019 C C . PHE A 1 127 ? 0.749 -12.805 3.852 1 96.19 127 PHE A C 1
ATOM 1021 O O . PHE A 1 127 ? -0.284 -12.938 3.193 1 96.19 127 PHE A O 1
ATOM 1028 N N . ASP A 1 128 ? 1.049 -13.484 4.93 1 95.06 128 ASP A N 1
ATOM 1029 C CA . ASP A 1 128 ? 0.063 -14.391 5.52 1 95.06 128 ASP A CA 1
ATOM 1030 C C . ASP A 1 128 ? -0.957 -13.625 6.355 1 95.06 128 ASP A C 1
ATOM 1032 O O . ASP A 1 128 ? -0.747 -13.398 7.547 1 95.06 128 ASP A O 1
ATOM 1036 N N . ARG A 1 129 ? -2.107 -13.289 5.828 1 89 129 ARG A N 1
ATOM 1037 C CA . ARG A 1 129 ? -3.1 -12.453 6.488 1 89 129 ARG A CA 1
ATOM 1038 C C . ARG A 1 129 ? -3.855 -13.234 7.555 1 89 129 ARG A C 1
ATOM 1040 O O . ARG A 1 129 ? -4.441 -12.648 8.469 1 89 129 ARG A O 1
ATOM 1047 N N . ASP A 1 130 ? -3.775 -14.586 7.418 1 89.12 130 ASP A N 1
ATOM 1048 C CA . ASP A 1 130 ? -4.559 -15.422 8.32 1 89.12 130 ASP A CA 1
ATOM 1049 C C . ASP A 1 130 ? -3.697 -15.945 9.469 1 89.12 130 ASP A C 1
ATOM 1051 O O . ASP A 1 130 ? -4.215 -16.547 10.422 1 89.12 130 ASP A O 1
ATOM 1055 N N . GLY A 1 131 ? -2.426 -15.766 9.391 1 91.44 131 GLY A N 1
ATOM 1056 C CA . GLY A 1 131 ? -1.527 -16.234 10.438 1 91.44 131 GLY A CA 1
ATOM 1057 C C . GLY A 1 131 ? -1.477 -17.75 10.539 1 91.44 131 GLY A C 1
ATOM 1058 O O . GLY A 1 131 ? -1.419 -18.297 11.641 1 91.44 131 GLY A O 1
ATOM 1059 N N . LYS A 1 132 ? -1.55 -18.375 9.383 1 93.38 132 LYS A N 1
ATOM 1060 C CA . LYS A 1 132 ? -1.602 -19.844 9.359 1 93.38 132 LYS A CA 1
ATOM 1061 C C . LYS A 1 132 ? 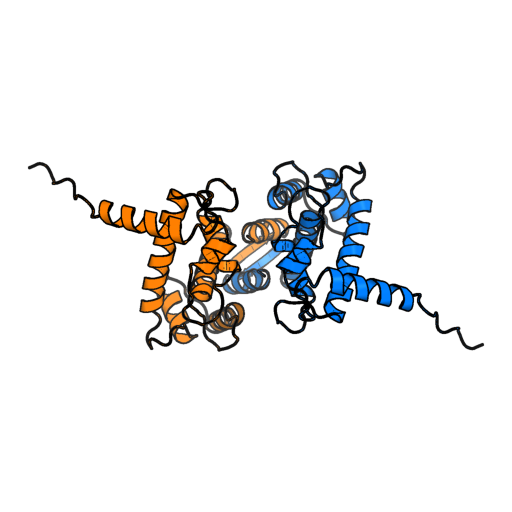-0.255 -20.422 8.953 1 93.38 132 LYS A C 1
ATOM 1063 O O . LYS A 1 132 ? -0.094 -21.656 8.914 1 93.38 132 LYS A O 1
ATOM 1068 N N . GLY A 1 133 ? 0.663 -19.594 8.578 1 95.06 133 GLY A N 1
ATOM 1069 C CA . GLY A 1 133 ? 1.956 -20.062 8.125 1 95.06 133 GLY A CA 1
ATOM 1070 C C . GLY A 1 133 ? 1.976 -20.406 6.645 1 95.06 133 GLY A C 1
ATOM 1071 O O . GLY A 1 133 ? 2.889 -21.094 6.172 1 95.06 133 GLY A O 1
ATOM 1072 N N . SER A 1 134 ? 0.92 -20.062 6 1 96.62 134 SER A N 1
ATOM 1073 C CA . SER A 1 134 ? 0.786 -20.25 4.559 1 96.62 134 SER A CA 1
ATOM 1074 C C . SER A 1 134 ? 0.062 -19.078 3.912 1 96.62 134 SER A C 1
ATOM 1076 O O . SER A 1 134 ? -0.528 -18.234 4.609 1 96.62 134 SER A O 1
ATOM 1078 N N . MET A 1 135 ? 0.179 -18.969 2.6 1 96.94 135 MET A N 1
ATOM 1079 C CA . MET A 1 135 ? -0.433 -17.859 1.872 1 96.94 135 MET A CA 1
ATOM 1080 C C . MET A 1 135 ? -1.571 -18.359 0.986 1 96.94 135 MET A C 1
ATOM 1082 O O . MET A 1 135 ? -1.424 -19.359 0.277 1 96.94 135 MET A O 1
ATOM 1086 N N . ASN A 1 136 ? -2.682 -17.656 1.097 1 97.56 136 ASN A N 1
ATOM 1087 C CA . ASN A 1 136 ? -3.758 -17.906 0.146 1 97.56 136 ASN A CA 1
ATOM 1088 C C . ASN A 1 136 ? -3.404 -17.406 -1.252 1 97.56 136 ASN A C 1
ATOM 1090 O O . ASN A 1 136 ? -2.393 -16.734 -1.436 1 97.56 136 ASN A O 1
ATOM 1094 N N . PHE A 1 137 ? -4.195 -17.781 -2.133 1 97.94 137 PHE A N 1
ATOM 1095 C CA . PHE A 1 137 ? -3.973 -17.484 -3.543 1 97.94 137 PHE A CA 1
ATOM 1096 C C . PHE A 1 137 ? -3.742 -16 -3.75 1 97.94 137 PHE A C 1
ATOM 1098 O O . PHE A 1 137 ? -2.746 -15.594 -4.355 1 97.94 137 PHE A O 1
ATOM 1105 N N . ASP A 1 138 ? -4.648 -15.148 -3.291 1 97.88 138 ASP A N 1
ATOM 1106 C CA . ASP A 1 138 ? -4.598 -13.703 -3.459 1 97.88 138 ASP A CA 1
ATOM 1107 C C . ASP A 1 138 ? -3.346 -13.117 -2.807 1 97.88 138 ASP A C 1
ATOM 1109 O O . ASP A 1 138 ? -2.701 -12.234 -3.371 1 97.88 138 ASP A O 1
ATOM 1113 N N . ASP A 1 139 ? -2.945 -13.664 -1.692 1 97.19 139 ASP A N 1
ATOM 1114 C CA . ASP A 1 139 ? -1.748 -13.203 -0.992 1 97.19 139 ASP A CA 1
ATOM 1115 C C . ASP A 1 139 ? -0.483 -13.609 -1.748 1 97.19 139 ASP A C 1
ATOM 1117 O O . ASP A 1 139 ? 0.499 -12.859 -1.765 1 97.19 139 ASP A O 1
ATOM 1121 N N . PHE A 1 140 ? -0.576 -14.789 -2.299 1 98.31 140 PHE A N 1
ATOM 1122 C CA . PHE A 1 140 ? 0.535 -15.273 -3.109 1 98.31 140 PHE A CA 1
ATOM 1123 C C . PHE A 1 140 ? 0.799 -14.336 -4.281 1 98.31 140 PHE A C 1
ATOM 1125 O O . PHE A 1 140 ? 1.949 -13.992 -4.559 1 98.31 140 PHE A O 1
ATOM 1132 N N . ILE A 1 141 ? -0.243 -13.93 -4.941 1 97.88 141 ILE A N 1
ATOM 1133 C CA . ILE A 1 141 ? -0.113 -12.992 -6.051 1 97.88 141 ILE A CA 1
ATOM 1134 C C . ILE A 1 141 ? 0.561 -11.711 -5.57 1 97.88 141 ILE A C 1
ATOM 1136 O O . ILE A 1 141 ? 1.537 -11.25 -6.168 1 97.88 141 ILE A O 1
ATOM 1140 N N . GLN A 1 142 ? 0.016 -11.148 -4.504 1 96.5 142 GLN A N 1
ATOM 1141 C CA . GLN A 1 142 ? 0.544 -9.898 -3.967 1 96.5 142 GLN A CA 1
ATOM 1142 C C . GLN A 1 142 ? 2.023 -10.031 -3.617 1 96.5 142 GLN A C 1
ATOM 1144 O O . GLN A 1 142 ? 2.822 -9.148 -3.922 1 96.5 142 GLN A O 1
ATOM 1149 N N . CYS A 1 143 ? 2.32 -11.109 -3.031 1 97.56 143 CYS A N 1
ATOM 1150 C CA . CYS A 1 143 ? 3.689 -11.375 -2.609 1 97.56 143 CYS A CA 1
ATOM 1151 C C . CYS A 1 143 ? 4.637 -11.383 -3.803 1 97.56 143 CYS A C 1
ATOM 1153 O O . CYS A 1 143 ? 5.652 -10.68 -3.799 1 97.56 143 CYS A O 1
ATOM 1155 N N . CYS A 1 144 ? 4.301 -12.141 -4.77 1 98.06 144 CYS A N 1
ATOM 1156 C CA . CYS A 1 144 ? 5.176 -12.32 -5.922 1 98.06 144 CYS A CA 1
ATOM 1157 C C . CYS A 1 144 ? 5.297 -11.023 -6.723 1 98.06 144 CYS A C 1
ATOM 1159 O O . CYS A 1 144 ? 6.379 -10.68 -7.195 1 98.06 144 CYS A O 1
ATOM 1161 N N . VAL A 1 145 ? 4.238 -10.344 -6.879 1 96.88 145 VAL A N 1
ATOM 1162 C CA . VAL A 1 145 ? 4.266 -9.094 -7.629 1 96.88 145 VAL A CA 1
ATOM 1163 C C . VAL A 1 145 ? 5.086 -8.047 -6.871 1 96.88 145 VAL A C 1
ATOM 1165 O O . VAL A 1 145 ? 5.902 -7.344 -7.465 1 96.88 145 VAL A O 1
ATOM 1168 N N . THR A 1 146 ? 4.848 -7.953 -5.59 1 96.38 146 THR A N 1
ATOM 1169 C CA . THR A 1 146 ? 5.625 -7.043 -4.758 1 96.38 146 THR A CA 1
ATOM 1170 C C . THR A 1 146 ? 7.113 -7.348 -4.871 1 96.38 146 THR A C 1
ATOM 1172 O O . THR A 1 146 ? 7.926 -6.445 -5.082 1 96.38 146 THR A O 1
ATOM 1175 N N . LEU A 1 147 ? 7.461 -8.594 -4.766 1 97.94 147 LEU A N 1
ATOM 1176 C CA . LEU A 1 147 ? 8.852 -9.016 -4.887 1 97.94 147 LEU A CA 1
ATOM 1177 C C . LEU A 1 147 ? 9.43 -8.609 -6.238 1 97.94 147 LEU A C 1
ATOM 1179 O O . LEU A 1 147 ? 10.531 -8.062 -6.305 1 97.94 147 LEU A O 1
ATOM 1183 N N . HIS A 1 148 ? 8.734 -8.891 -7.215 1 97.62 148 HIS A N 1
ATOM 1184 C CA . HIS A 1 148 ? 9.195 -8.586 -8.562 1 97.62 148 HIS A CA 1
ATOM 1185 C C . HIS A 1 148 ? 9.438 -7.086 -8.734 1 97.62 148 HIS A C 1
ATOM 1187 O O . HIS A 1 148 ? 10.484 -6.676 -9.234 1 97.62 148 HIS A O 1
ATOM 1193 N N . THR A 1 149 ? 8.453 -6.27 -8.352 1 96.38 149 THR A N 1
ATOM 1194 C CA . THR A 1 149 ? 8.555 -4.824 -8.508 1 96.38 149 THR A CA 1
ATOM 1195 C C . THR A 1 149 ? 9.719 -4.266 -7.699 1 96.38 149 THR A C 1
ATOM 1197 O O . THR A 1 149 ? 10.461 -3.414 -8.18 1 96.38 149 THR A O 1
ATOM 1200 N N . MET A 1 150 ? 9.867 -4.73 -6.496 1 97 150 MET A N 1
ATOM 1201 C CA . MET A 1 150 ? 10.969 -4.281 -5.648 1 97 150 MET A CA 1
ATOM 1202 C C . MET A 1 150 ? 12.312 -4.703 -6.234 1 97 150 MET A C 1
ATOM 1204 O O . MET A 1 150 ? 13.289 -3.949 -6.168 1 97 150 MET A O 1
ATOM 1208 N N . THR A 1 151 ? 12.359 -5.895 -6.777 1 97.81 151 THR A N 1
ATOM 1209 C CA . THR A 1 151 ? 13.586 -6.375 -7.402 1 97.81 151 THR A CA 1
ATOM 1210 C C . THR A 1 151 ? 13.977 -5.488 -8.586 1 97.81 151 THR A C 1
ATOM 1212 O O . THR A 1 151 ? 15.141 -5.125 -8.734 1 97.81 151 THR A O 1
ATOM 1215 N N . GLU A 1 152 ? 13.023 -5.141 -9.375 1 97.31 152 GLU A N 1
ATOM 1216 C CA . GLU A 1 152 ? 13.305 -4.254 -10.5 1 97.31 152 GLU A CA 1
ATOM 1217 C C . GLU A 1 152 ? 13.82 -2.898 -10.023 1 97.31 152 GLU A C 1
ATOM 1219 O O . GLU A 1 152 ? 14.766 -2.35 -10.602 1 97.31 152 GLU A O 1
ATOM 1224 N N . ALA A 1 153 ? 13.203 -2.373 -9.031 1 97.12 153 ALA A N 1
ATOM 1225 C CA . ALA A 1 153 ? 13.648 -1.101 -8.469 1 97.12 153 ALA A CA 1
ATOM 1226 C C . ALA A 1 153 ? 15.078 -1.204 -7.938 1 97.12 153 ALA A C 1
ATOM 1228 O O . ALA A 1 153 ? 15.883 -0.293 -8.133 1 97.12 153 ALA A O 1
ATOM 1229 N N . PHE A 1 154 ? 15.344 -2.289 -7.254 1 98.06 154 PHE A N 1
ATOM 1230 C CA . PHE A 1 154 ? 16.688 -2.52 -6.723 1 98.06 154 PHE A CA 1
ATOM 1231 C C . PHE A 1 154 ? 17.703 -2.582 -7.848 1 98.06 154 PHE A C 1
ATOM 1233 O O . PHE A 1 154 ? 18.766 -1.963 -7.766 1 98.06 154 PHE A O 1
ATOM 1240 N N . LYS A 1 155 ? 17.359 -3.326 -8.852 1 97.5 155 LYS A N 1
ATOM 1241 C CA . LYS A 1 155 ? 18.266 -3.537 -9.969 1 97.5 155 LYS A CA 1
ATOM 1242 C C . LYS A 1 155 ? 18.625 -2.213 -10.641 1 97.5 155 LYS A C 1
ATOM 1244 O O . LYS A 1 155 ? 19.75 -2.045 -11.133 1 97.5 155 LYS A O 1
ATOM 1249 N N . ARG A 1 156 ? 17.734 -1.271 -10.633 1 97.06 156 ARG A N 1
ATOM 1250 C CA . ARG A 1 156 ? 17.984 0.038 -11.219 1 97.06 156 ARG A CA 1
ATOM 1251 C C . ARG A 1 156 ? 19.125 0.756 -10.492 1 97.06 156 ARG A C 1
ATOM 1253 O O . ARG A 1 156 ? 19.812 1.592 -11.078 1 97.06 156 ARG A O 1
ATOM 1260 N N . HIS A 1 157 ? 19.29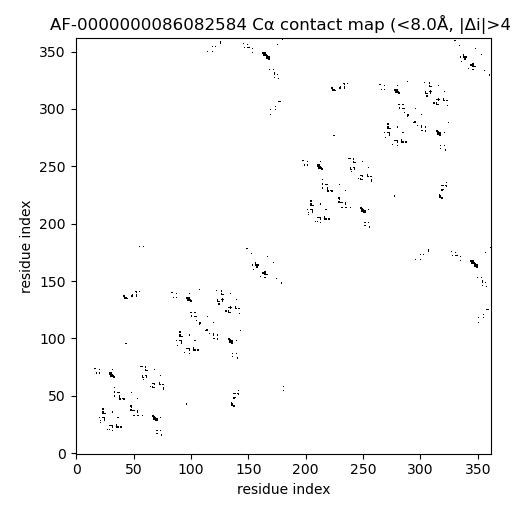7 0.405 -9.266 1 97.06 157 HIS A N 1
ATOM 1261 C CA . HIS A 1 157 ? 20.328 1.049 -8.469 1 97.06 157 HIS A CA 1
ATOM 1262 C C . HIS A 1 157 ? 21.562 0.151 -8.328 1 97.06 157 HIS A C 1
ATOM 1264 O O . HIS A 1 157 ? 22.625 0.613 -7.93 1 97.06 157 HIS A O 1
ATOM 1270 N N . ASP A 1 158 ? 21.328 -1.165 -8.648 1 97.12 158 ASP A N 1
ATOM 1271 C CA . ASP A 1 158 ? 22.422 -2.129 -8.547 1 97.12 158 ASP A CA 1
ATOM 1272 C C . ASP A 1 158 ? 23.188 -2.23 -9.867 1 97.12 158 ASP A C 1
ATOM 1274 O O . ASP A 1 158 ? 23.203 -3.291 -10.492 1 97.12 158 ASP A O 1
ATOM 1278 N N . VAL A 1 159 ? 23.891 -1.227 -10.125 1 92.62 159 VAL A N 1
ATOM 1279 C CA . VAL A 1 159 ? 24.531 -1.081 -11.43 1 92.62 159 VAL A CA 1
ATOM 1280 C C . VAL A 1 159 ? 25.594 -2.17 -11.609 1 92.62 159 VAL A C 1
ATOM 1282 O O . VAL A 1 159 ? 25.734 -2.721 -12.703 1 92.62 159 VAL A O 1
ATOM 1285 N N . ASN A 1 160 ? 26.25 -2.578 -10.594 1 93.25 160 ASN A N 1
ATOM 1286 C CA . ASN A 1 160 ? 27.312 -3.564 -10.68 1 93.25 160 ASN A CA 1
ATOM 1287 C C . ASN A 1 160 ? 26.797 -4.984 -10.484 1 93.25 160 ASN A C 1
ATOM 1289 O O . ASN A 1 160 ? 27.562 -5.945 -10.523 1 93.25 160 ASN A O 1
ATOM 1293 N N . GLN A 1 161 ? 25.484 -5.117 -10.211 1 93.06 161 GLN A N 1
ATOM 1294 C CA . GLN A 1 161 ? 24.812 -6.398 -10.07 1 93.06 161 GLN A CA 1
ATOM 1295 C C . GLN A 1 161 ? 25.5 -7.281 -9.031 1 93.06 161 GLN A C 1
ATOM 1297 O O . GLN A 1 161 ? 25.719 -8.469 -9.266 1 93.06 161 GLN A O 1
ATOM 1302 N N . ASN A 1 162 ? 25.969 -6.641 -7.934 1 95 162 ASN A N 1
ATOM 1303 C CA . ASN A 1 162 ? 26.625 -7.398 -6.871 1 95 162 ASN A CA 1
ATOM 1304 C C . ASN A 1 162 ? 25.703 -7.598 -5.672 1 95 162 ASN A C 1
ATOM 1306 O O . ASN A 1 162 ? 26.141 -8.07 -4.621 1 95 162 ASN A O 1
ATOM 1310 N N . GLY A 1 163 ? 24.469 -7.18 -5.742 1 96.62 163 GLY A N 1
ATOM 1311 C CA . GLY A 1 163 ? 23.5 -7.414 -4.684 1 96.62 163 GLY A CA 1
ATOM 1312 C C . GLY A 1 163 ? 23.531 -6.359 -3.594 1 96.62 163 GLY A C 1
ATOM 1313 O O . GLY A 1 163 ? 22.953 -6.539 -2.525 1 96.62 163 GLY A O 1
ATOM 1314 N N . TRP A 1 164 ? 24.297 -5.297 -3.814 1 97.5 164 TRP A N 1
ATOM 1315 C CA . TRP A 1 164 ? 24.359 -4.164 -2.898 1 97.5 164 TRP A CA 1
ATOM 1316 C C . TRP A 1 164 ? 24.141 -2.85 -3.645 1 97.5 164 TRP A C 1
ATOM 1318 O O . TRP A 1 164 ? 24.625 -2.682 -4.77 1 97.5 164 TRP A O 1
ATOM 1328 N N . ILE A 1 165 ? 23.484 -1.951 -2.957 1 97.75 165 ILE A N 1
ATOM 1329 C CA . ILE A 1 165 ? 23.312 -0.639 -3.572 1 97.75 165 ILE A CA 1
ATOM 1330 C C . ILE A 1 165 ? 23.688 0.453 -2.568 1 97.75 165 ILE A C 1
ATOM 1332 O O . ILE A 1 165 ? 23.578 0.248 -1.356 1 97.75 165 ILE A O 1
ATOM 1336 N N . THR A 1 166 ? 24.203 1.513 -3.084 1 96.88 166 THR A N 1
ATOM 1337 C CA . THR A 1 166 ? 24.359 2.764 -2.35 1 96.88 166 THR A CA 1
ATOM 1338 C C . THR A 1 166 ? 23.344 3.803 -2.846 1 96.88 166 THR A C 1
ATOM 1340 O O . THR A 1 166 ? 23.328 4.141 -4.031 1 96.88 166 THR A O 1
ATOM 1343 N N . ILE A 1 167 ? 22.547 4.191 -1.95 1 97.56 167 ILE A N 1
ATOM 1344 C CA . ILE A 1 167 ? 21.453 5.062 -2.359 1 97.56 167 ILE A CA 1
ATOM 1345 C C . ILE A 1 167 ? 21.328 6.238 -1.395 1 97.56 167 ILE A C 1
ATOM 1347 O O . ILE A 1 167 ? 21.484 6.074 -0.182 1 97.56 167 ILE A O 1
ATOM 1351 N N . SER A 1 168 ? 21.062 7.422 -1.991 1 98 168 SER A N 1
ATOM 1352 C CA . SER A 1 168 ? 20.875 8.602 -1.156 1 98 168 SER A CA 1
ATOM 1353 C C . SER A 1 168 ? 19.5 8.625 -0.514 1 98 168 SER A C 1
ATOM 1355 O O . SER A 1 168 ? 18.594 7.891 -0.938 1 98 168 SER A O 1
ATOM 1357 N N . TYR A 1 169 ? 19.391 9.469 0.461 1 98 169 TYR A N 1
ATOM 1358 C CA . TYR A 1 169 ? 18.125 9.633 1.168 1 98 169 TYR A CA 1
ATOM 1359 C C . TYR A 1 169 ? 17 9.969 0.199 1 98 169 TYR A C 1
ATOM 1361 O O . TYR A 1 169 ? 15.961 9.305 0.193 1 98 169 TYR A O 1
ATOM 1369 N N . GLU A 1 170 ? 17.172 10.867 -0.653 1 97.88 170 GLU A N 1
ATOM 1370 C CA . GLU A 1 170 ? 16.125 11.312 -1.565 1 97.88 170 GLU A CA 1
ATOM 1371 C C . GLU A 1 170 ? 15.828 10.258 -2.625 1 97.88 170 GLU A C 1
ATOM 1373 O O . GLU A 1 170 ? 14.672 10.086 -3.035 1 97.88 170 GLU A O 1
ATOM 1378 N N . GLU A 1 171 ? 16.844 9.594 -3.061 1 97.44 171 GLU A N 1
ATOM 1379 C CA . GLU A 1 171 ? 16.625 8.477 -3.98 1 97.44 171 GLU A CA 1
ATOM 1380 C C . GLU A 1 171 ? 15.82 7.363 -3.316 1 97.44 171 GLU A C 1
ATOM 1382 O O . GLU A 1 171 ? 14.945 6.758 -3.945 1 97.44 171 GLU A O 1
ATOM 1387 N N . PHE A 1 172 ? 16.234 7.129 -2.074 1 98.06 172 PHE A N 1
ATOM 1388 C CA . PHE A 1 172 ? 15.5 6.141 -1.291 1 98.06 172 PHE A CA 1
ATOM 1389 C C . PHE A 1 172 ? 14.023 6.508 -1.188 1 98.06 172 PHE A C 1
ATOM 1391 O O . PHE A 1 172 ? 13.148 5.668 -1.41 1 98.06 172 PHE A O 1
ATOM 1398 N N . LEU A 1 173 ? 13.695 7.758 -0.908 1 97.81 173 LEU A N 1
ATOM 1399 C CA . LEU A 1 173 ? 12.32 8.242 -0.813 1 97.81 173 LEU A CA 1
ATOM 1400 C C . LEU A 1 173 ? 11.594 8.07 -2.143 1 97.81 173 LEU A C 1
ATOM 1402 O O . LEU A 1 173 ? 10.484 7.52 -2.182 1 97.81 173 LEU A O 1
ATOM 1406 N N . LYS A 1 174 ? 12.188 8.492 -3.219 1 97 174 LYS A N 1
ATOM 1407 C CA . LYS A 1 174 ? 11.562 8.438 -4.535 1 97 174 LYS A CA 1
ATOM 1408 C C . LYS A 1 174 ? 11.289 7 -4.961 1 97 174 LYS A C 1
ATOM 1410 O O . LYS A 1 174 ? 10.203 6.688 -5.453 1 97 174 LYS A O 1
ATOM 1415 N N . THR A 1 175 ? 12.305 6.156 -4.738 1 96.62 175 THR A N 1
ATOM 1416 C CA . THR A 1 175 ? 12.148 4.746 -5.078 1 96.62 175 THR A CA 1
ATOM 1417 C C . THR A 1 175 ? 11.031 4.113 -4.254 1 96.62 175 THR A C 1
ATOM 1419 O O . THR A 1 175 ? 10.141 3.459 -4.805 1 96.62 175 THR A O 1
ATOM 1422 N N . GLY A 1 176 ? 11.094 4.352 -2.922 1 95.88 176 GLY A N 1
ATOM 1423 C CA . GLY A 1 176 ? 10.094 3.781 -2.033 1 95.88 176 GLY A CA 1
ATOM 1424 C C . GLY A 1 176 ? 8.688 4.277 -2.316 1 95.88 176 GLY A C 1
ATOM 1425 O O . GLY A 1 176 ? 7.742 3.488 -2.369 1 95.88 176 GLY A O 1
ATOM 1426 N N . MET A 1 177 ? 8.484 5.543 -2.527 1 95.44 177 MET A N 1
ATOM 1427 C CA . MET A 1 177 ? 7.168 6.125 -2.783 1 95.44 177 MET A CA 1
ATOM 1428 C C . MET A 1 177 ? 6.625 5.664 -4.133 1 95.44 177 MET A C 1
ATOM 1430 O O . MET A 1 177 ? 5.414 5.488 -4.289 1 95.44 177 MET A O 1
ATOM 1434 N N . SER A 1 178 ? 7.531 5.453 -5.055 1 93.25 178 SER A N 1
ATOM 1435 C CA . SER A 1 178 ? 7.105 4.973 -6.363 1 93.25 178 SER A CA 1
ATOM 1436 C C . SER A 1 178 ? 6.574 3.545 -6.281 1 93.25 178 SER A C 1
ATOM 1438 O O . SER A 1 178 ? 5.738 3.139 -7.094 1 93.25 178 SER A O 1
ATOM 1440 N N . LEU A 1 179 ? 7.062 2.844 -5.312 1 91.19 179 LEU A N 1
ATOM 1441 C CA . LEU A 1 179 ? 6.668 1.45 -5.141 1 91.19 179 LEU A CA 1
ATOM 1442 C C . LEU A 1 179 ? 5.348 1.349 -4.387 1 91.19 179 LEU A C 1
ATOM 1444 O O . LEU A 1 179 ? 4.668 0.323 -4.453 1 91.19 179 LEU A O 1
ATOM 1448 N N . MET A 1 180 ? 5.043 2.424 -3.666 1 82.94 180 MET A N 1
ATOM 1449 C CA . MET A 1 180 ? 3.816 2.414 -2.879 1 82.94 180 MET A CA 1
ATOM 1450 C C . MET A 1 180 ? 2.604 2.711 -3.756 1 82.94 180 MET A C 1
ATOM 1452 O O . MET A 1 180 ? 2.67 3.557 -4.648 1 82.94 180 MET A O 1
ATOM 1456 N N . MET A 1 181 ? 1.721 1.786 -3.936 1 63.59 181 MET A N 1
ATOM 1457 C CA . MET A 1 181 ? 0.511 1.937 -4.738 1 63.59 181 MET A CA 1
ATOM 1458 C C . MET A 1 181 ? -0.555 2.717 -3.979 1 63.59 181 MET A C 1
ATOM 1460 O O . MET A 1 181 ? -0.569 2.717 -2.746 1 63.59 181 MET A O 1
ATOM 1464 N N . MET B 1 1 ? -0.535 22.094 50.25 1 29.94 1 MET B N 1
ATOM 1465 C CA . MET B 1 1 ? -1.496 22.609 49.281 1 29.94 1 MET B CA 1
ATOM 1466 C C . MET B 1 1 ? -1.669 21.625 48.125 1 29.94 1 MET B C 1
ATOM 1468 O O . MET B 1 1 ? -0.695 21.266 47.469 1 29.94 1 MET B O 1
ATOM 1472 N N . SER B 1 2 ? -2.693 20.688 48.188 1 36.31 2 SER B N 1
ATOM 1473 C CA . SER B 1 2 ? -3.029 19.562 47.312 1 36.31 2 SER B CA 1
ATOM 1474 C C . SER B 1 2 ? -3.281 20.031 45.875 1 36.31 2 SER B C 1
ATOM 1476 O O . SER B 1 2 ? -3.949 21.047 45.656 1 36.31 2 SER B O 1
ATOM 1478 N N . SER B 1 3 ? -2.355 19.938 45 1 38.81 3 SER B N 1
ATOM 1479 C CA . SER B 1 3 ? -2.449 20.375 43.594 1 38.81 3 SER B CA 1
ATOM 1480 C C . SER B 1 3 ? -3.75 19.891 42.969 1 38.81 3 SER B C 1
ATOM 1482 O O . SER B 1 3 ? -4.094 18.719 43.062 1 38.81 3 SER B O 1
ATOM 1484 N N . PRO B 1 4 ? -4.816 20.719 42.844 1 36.62 4 PRO B N 1
ATOM 1485 C CA . PRO B 1 4 ? -6.074 20.297 42.219 1 36.62 4 PRO B CA 1
ATOM 1486 C C . PRO B 1 4 ? -5.859 19.375 41 1 36.62 4 PRO B C 1
ATOM 1488 O O . PRO B 1 4 ? -4.895 19.547 40.25 1 36.62 4 PRO B O 1
ATOM 1491 N N . ALA B 1 5 ? -6.16 18.234 41.219 1 44.81 5 ALA B N 1
ATOM 1492 C CA . ALA B 1 5 ? -6.32 17.25 40.156 1 44.81 5 ALA B CA 1
ATOM 1493 C C . ALA B 1 5 ? -6.961 17.875 38.938 1 44.81 5 ALA B C 1
ATOM 1495 O O . ALA B 1 5 ? -8.102 18.344 38.969 1 44.81 5 ALA B O 1
ATOM 1496 N N . ARG B 1 6 ? -6.211 18.703 38.062 1 37.78 6 ARG B N 1
ATOM 1497 C CA . ARG B 1 6 ? -6.699 19.266 36.812 1 37.78 6 ARG B CA 1
ATOM 1498 C C . ARG B 1 6 ? -7.77 18.391 36.156 1 37.78 6 ARG B C 1
ATOM 1500 O O . ARG B 1 6 ? -7.488 17.25 35.75 1 37.78 6 ARG B O 1
ATOM 1507 N N . THR B 1 7 ? -9.039 18.406 36.594 1 39 7 THR B N 1
ATOM 1508 C CA . THR B 1 7 ? -10.227 17.875 35.906 1 39 7 THR B CA 1
ATOM 1509 C C . THR B 1 7 ? -10.141 18.094 34.406 1 39 7 THR B C 1
ATOM 1511 O O . THR B 1 7 ? -10.242 19.219 33.938 1 39 7 THR B O 1
ATOM 1514 N N . GLN B 1 8 ? -9.211 17.641 33.719 1 39.28 8 GLN B N 1
ATOM 1515 C CA . GLN B 1 8 ? -9.086 17.781 32.281 1 39.28 8 GLN B CA 1
ATOM 1516 C C . GLN B 1 8 ? -10.445 17.641 31.609 1 39.28 8 GLN B C 1
ATOM 1518 O O . GLN B 1 8 ? -11.219 16.734 31.922 1 39.28 8 GLN B O 1
ATOM 1523 N N . PRO B 1 9 ? -11.211 18.609 31.109 1 43.44 9 PRO B N 1
ATOM 1524 C CA . PRO B 1 9 ? -12.438 18.562 30.312 1 43.44 9 PRO B CA 1
ATOM 1525 C C . PRO B 1 9 ? -12.555 17.281 29.5 1 43.44 9 PRO B C 1
ATOM 1527 O O . PRO B 1 9 ? -13.227 17.266 28.453 1 43.44 9 PRO B O 1
ATOM 1530 N N . GLN B 1 10 ? -12.133 16.219 29.766 1 48.41 10 GLN B N 1
ATOM 1531 C CA . GLN B 1 10 ? -12.117 14.844 29.266 1 48.41 10 GLN B CA 1
ATOM 1532 C C . GLN B 1 10 ? -13.523 14.273 29.172 1 48.41 10 GLN B C 1
ATOM 1534 O O . GLN B 1 10 ? -13.781 13.359 28.375 1 48.41 10 GLN B O 1
ATOM 1539 N N . GLY B 1 11 ? -14.422 14.672 30.047 1 50.72 11 GLY B N 1
ATOM 1540 C CA . GLY B 1 11 ? -15.781 14.164 30.203 1 50.72 11 GLY B CA 1
ATOM 1541 C C . GLY B 1 11 ? -16.672 14.484 29 1 50.72 11 GLY B C 1
ATOM 1542 O O . GLY B 1 11 ? -17.359 13.609 28.484 1 50.72 11 GLY B O 1
ATOM 1543 N N . THR B 1 12 ? -16.938 15.789 28.734 1 53.81 12 THR B N 1
ATOM 1544 C CA . THR B 1 12 ? -17.734 16.312 27.625 1 53.81 12 THR B CA 1
ATOM 1545 C C . THR B 1 12 ? -17.219 15.766 26.297 1 53.81 12 THR B C 1
ATOM 1547 O O . THR B 1 12 ? -18.016 15.477 25.391 1 53.81 12 THR B O 1
ATOM 1550 N N . ASN B 1 13 ? -15.898 15.445 26.312 1 76.69 13 ASN B N 1
ATOM 1551 C CA . ASN B 1 13 ? -15.289 14.961 25.078 1 76.69 13 ASN B CA 1
ATOM 1552 C C . ASN B 1 13 ? -15.609 13.492 24.828 1 76.69 13 ASN B C 1
ATOM 1554 O O . ASN B 1 13 ? -15.883 13.094 23.703 1 76.69 13 ASN B O 1
ATOM 1558 N N . THR B 1 14 ? -16.094 12.945 26 1 84.12 14 THR B N 1
ATOM 1559 C CA . THR B 1 14 ? -16.375 11.523 25.844 1 84.12 14 THR B CA 1
ATOM 1560 C C . THR B 1 14 ? -17.781 11.305 25.297 1 84.12 14 THR B C 1
ATOM 1562 O O . THR B 1 14 ? -18 10.453 24.422 1 84.12 14 THR B O 1
ATOM 1565 N N . HIS B 1 15 ? -18.766 12.078 25.859 1 90.44 15 HIS B N 1
ATOM 1566 C CA . HIS B 1 15 ? -20.125 11.945 25.375 1 90.44 15 HIS B CA 1
ATOM 1567 C C . HIS B 1 15 ? -20.234 12.305 23.906 1 90.44 15 HIS B C 1
ATOM 1569 O O . HIS B 1 15 ? -20.938 11.625 23.141 1 90.44 15 HIS B O 1
ATOM 1575 N N . TYR B 1 16 ? -19.625 13.328 23.625 1 93.06 16 TYR B N 1
ATOM 1576 C CA . TYR B 1 16 ? -19.594 13.727 22.219 1 93.06 16 TYR B CA 1
ATOM 1577 C C . TYR B 1 16 ? -19 12.625 21.359 1 93.06 16 TYR B C 1
ATOM 1579 O O . TYR B 1 16 ? -19.562 12.281 20.312 1 93.06 16 TYR B O 1
ATOM 1587 N N . LEU B 1 17 ? -17.938 12.047 21.797 1 94.75 17 LEU B N 1
ATOM 1588 C CA . LEU B 1 17 ? -17.25 11.023 21.016 1 94.75 17 LEU B CA 1
ATOM 1589 C C . LEU B 1 17 ? -18.078 9.75 20.938 1 94.75 17 LEU B C 1
ATOM 1591 O O . LEU B 1 17 ? -18.047 9.039 19.922 1 94.75 17 LEU B O 1
ATOM 1595 N N . GLN B 1 18 ? -18.844 9.484 21.953 1 95.5 18 GLN B N 1
ATOM 1596 C CA . GLN B 1 18 ? -19.734 8.336 21.922 1 95.5 18 GLN B CA 1
ATOM 1597 C C . GLN B 1 18 ? -20.828 8.508 20.875 1 95.5 18 GLN B C 1
ATOM 1599 O O . GLN B 1 18 ? -21.141 7.57 20.141 1 95.5 18 GLN B O 1
ATOM 1604 N N . ARG B 1 19 ? -21.391 9.664 20.859 1 96.19 19 ARG B N 1
ATOM 1605 C CA . ARG B 1 19 ? -22.406 9.969 19.859 1 96.19 19 ARG B CA 1
ATOM 1606 C C . ARG B 1 19 ? -21.812 9.906 18.453 1 96.19 19 ARG B C 1
ATOM 1608 O O . ARG B 1 19 ? -22.453 9.359 17.547 1 96.19 19 ARG B O 1
ATOM 1615 N N . LEU B 1 20 ? -20.641 10.484 18.406 1 95.81 20 LEU B N 1
ATOM 1616 C CA . LEU B 1 20 ? -19.969 10.461 17.125 1 95.81 20 LEU B CA 1
ATOM 1617 C C . LEU B 1 20 ? -19.688 9.031 16.672 1 95.81 20 LEU B C 1
ATOM 1619 O O . LEU B 1 20 ? -19.922 8.68 15.523 1 95.81 20 LEU B O 1
ATOM 1623 N N . PHE B 1 21 ? -19.219 8.1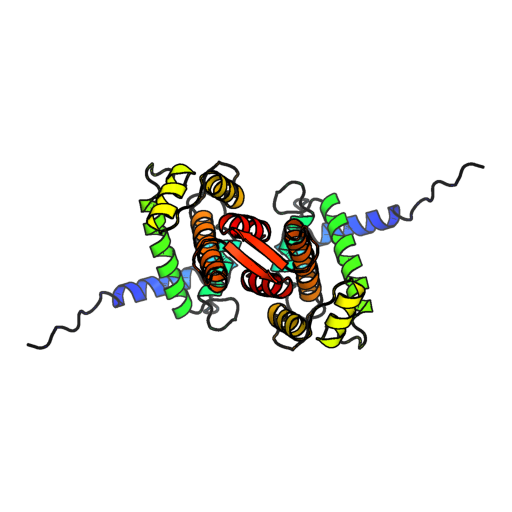95 17.562 1 97.94 21 PHE B N 1
ATOM 1624 C CA . PHE B 1 21 ? -18.938 6.793 17.266 1 97.94 21 PHE B CA 1
ATOM 1625 C C . PHE B 1 21 ? -20.188 6.094 16.75 1 97.94 21 PHE B C 1
ATOM 1627 O O . PHE B 1 21 ? -20.141 5.375 15.75 1 97.94 21 PHE B O 1
ATOM 1634 N N . ARG B 1 22 ? -21.281 6.305 17.375 1 97.19 22 ARG B N 1
ATOM 1635 C CA . ARG B 1 22 ? -22.547 5.688 16.969 1 97.19 22 ARG B CA 1
ATOM 1636 C C . ARG B 1 22 ? -22.984 6.168 15.602 1 97.19 22 ARG B C 1
ATOM 1638 O O . ARG B 1 22 ? -23.547 5.398 14.812 1 97.19 22 ARG B O 1
ATOM 1645 N N . SER B 1 23 ? -22.75 7.43 15.328 1 97.44 23 SER B N 1
ATOM 1646 C CA . SER B 1 23 ? -23.125 7.988 14.039 1 97.44 23 SER B CA 1
ATOM 1647 C C . SER B 1 23 ? -22.281 7.391 12.914 1 97.44 23 SER B C 1
ATOM 1649 O O . SER B 1 23 ? -22.75 7.266 11.781 1 97.44 23 SER B O 1
ATOM 1651 N N . VAL B 1 24 ? -21.047 7.105 13.227 1 97.62 24 VAL B N 1
ATOM 1652 C CA . VAL B 1 24 ? -20.125 6.559 12.234 1 97.62 24 VAL B CA 1
ATOM 1653 C C . VAL B 1 24 ? -20.391 5.07 12.047 1 97.62 24 VAL B C 1
ATOM 1655 O O . VAL B 1 24 ? -20.297 4.547 10.93 1 97.62 24 VAL B O 1
ATOM 1658 N N . ASP B 1 25 ? -20.766 4.438 13.148 1 98.06 25 ASP B N 1
ATOM 1659 C CA . ASP B 1 25 ? -21.062 3.01 13.133 1 98.06 25 ASP B CA 1
ATOM 1660 C C . ASP B 1 25 ? -22.422 2.738 12.477 1 98.06 25 ASP B C 1
ATOM 1662 O O . ASP B 1 25 ? -23.359 2.324 13.156 1 98.06 25 ASP B O 1
ATOM 1666 N N . LYS B 1 26 ? -22.484 2.74 11.234 1 96.81 26 LYS B N 1
ATOM 1667 C CA . LYS B 1 26 ? -23.719 2.723 10.469 1 96.81 26 LYS B CA 1
ATOM 1668 C C . LYS B 1 26 ? -24.484 1.414 10.672 1 96.81 26 LYS B C 1
ATOM 1670 O O . LYS B 1 26 ? -25.719 1.402 10.711 1 96.81 26 LYS B O 1
ATOM 1675 N N . ASP B 1 27 ? -23.828 0.289 10.812 1 95.94 27 ASP B N 1
ATOM 1676 C CA . ASP B 1 27 ? -24.516 -0.983 10.961 1 95.94 27 ASP B CA 1
ATOM 1677 C C . ASP B 1 27 ? -24.703 -1.342 12.43 1 95.94 27 ASP B C 1
ATOM 1679 O O . ASP B 1 27 ? -25.266 -2.389 12.758 1 95.94 27 ASP B O 1
ATOM 1683 N N . GLY B 1 28 ? -24.172 -0.628 13.352 1 96.94 28 GLY B N 1
ATOM 1684 C CA . GLY B 1 28 ? -24.406 -0.734 14.789 1 96.94 28 GLY B CA 1
ATOM 1685 C C . GLY B 1 28 ? -23.766 -1.957 15.406 1 96.94 28 GLY B C 1
ATOM 1686 O O . GLY B 1 28 ? -24.234 -2.457 16.438 1 96.94 28 GLY B O 1
ATOM 1687 N N . ASN B 1 29 ? -22.688 -2.432 14.859 1 96.94 29 ASN B N 1
ATOM 1688 C CA . ASN B 1 29 ? -22.094 -3.662 15.383 1 96.94 29 ASN B CA 1
ATOM 1689 C C . ASN B 1 29 ? -21.016 -3.373 16.422 1 96.94 29 ASN B C 1
ATOM 1691 O O . ASN B 1 29 ? -20.328 -4.289 16.875 1 96.94 29 ASN B O 1
ATOM 1695 N N . GLY B 1 30 ? -20.781 -2.098 16.703 1 97.38 30 GLY B N 1
ATOM 1696 C CA . GLY B 1 30 ? -19.906 -1.741 17.797 1 97.38 30 GLY B CA 1
ATOM 1697 C C . GLY B 1 30 ? -18.453 -1.54 17.375 1 97.38 30 GLY B C 1
ATOM 1698 O O . GLY B 1 30 ? -17.594 -1.294 18.203 1 97.38 30 GLY B O 1
ATOM 1699 N N . VAL B 1 31 ? -18.172 -1.653 16.125 1 97.62 31 VAL B N 1
ATOM 1700 C CA . VAL B 1 31 ? -16.828 -1.381 15.594 1 97.62 31 VAL B CA 1
ATOM 1701 C C . VAL B 1 31 ? -16.953 -0.579 14.297 1 97.62 31 VAL B C 1
ATOM 1703 O O . VAL B 1 31 ? -18.016 -0.542 13.68 1 97.62 31 VAL B O 1
ATOM 1706 N N . ILE B 1 32 ? -15.883 0.113 13.953 1 97.88 32 ILE B N 1
ATOM 1707 C CA . ILE B 1 32 ? -15.867 0.95 12.758 1 97.88 32 ILE B CA 1
ATOM 1708 C C . ILE B 1 32 ? -14.945 0.336 11.711 1 97.88 32 ILE B C 1
ATOM 1710 O O . ILE B 1 32 ? -13.742 0.196 11.938 1 97.88 32 ILE B O 1
ATOM 1714 N N . ASP B 1 33 ? -15.547 -0.016 10.602 1 94.69 33 ASP B N 1
ATOM 1715 C CA . ASP B 1 33 ? -14.742 -0.544 9.508 1 94.69 33 ASP B CA 1
ATOM 1716 C C . ASP B 1 33 ? -14.281 0.573 8.57 1 94.69 33 ASP B C 1
ATOM 1718 O O . ASP B 1 33 ? -14.547 1.75 8.828 1 94.69 33 ASP B O 1
ATOM 1722 N N . ALA B 1 34 ? -13.594 0.21 7.496 1 93.31 34 ALA B N 1
ATOM 1723 C CA . ALA B 1 34 ? -12.984 1.186 6.598 1 93.31 34 ALA B CA 1
ATOM 1724 C C . ALA B 1 34 ? -14.047 1.995 5.863 1 93.31 34 ALA B C 1
ATOM 1726 O O . ALA B 1 34 ? -13.898 3.205 5.676 1 93.31 34 ALA B O 1
ATOM 1727 N N . VAL B 1 35 ? -15.07 1.331 5.449 1 92.38 35 VAL B N 1
ATOM 1728 C CA . VAL B 1 35 ? -16.141 1.995 4.703 1 92.38 35 VAL B CA 1
ATOM 1729 C C . VAL B 1 35 ? -16.844 3.016 5.594 1 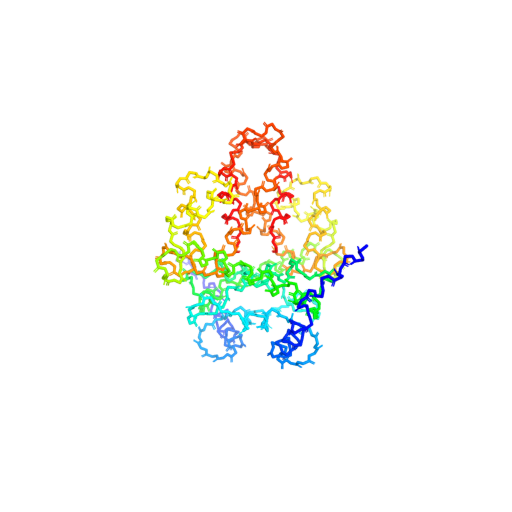92.38 35 VAL B C 1
ATOM 1731 O O . VAL B 1 35 ? -17.078 4.152 5.18 1 92.38 35 VAL B O 1
ATOM 1734 N N . GLU B 1 36 ? -17.078 2.6 6.781 1 97.12 36 GLU B N 1
ATOM 1735 C CA . GLU B 1 36 ? -17.734 3.482 7.742 1 97.12 36 GLU B CA 1
ATOM 1736 C C . GLU B 1 36 ? -16.859 4.684 8.078 1 97.12 36 GLU B C 1
ATOM 1738 O O . GLU B 1 36 ? -17.328 5.82 8.086 1 97.12 36 GLU B O 1
ATOM 1743 N N . LEU B 1 37 ? -15.609 4.438 8.336 1 97.62 37 LEU B N 1
ATOM 1744 C CA . LEU B 1 37 ? -14.703 5.531 8.648 1 97.62 37 LEU B CA 1
ATOM 1745 C C . LEU B 1 37 ? -14.555 6.473 7.457 1 97.62 37 LEU B C 1
ATOM 1747 O O . LEU B 1 37 ? -14.57 7.695 7.621 1 97.62 37 LEU B O 1
ATOM 1751 N N . GLN B 1 38 ? -14.406 5.898 6.309 1 96.56 38 GLN B N 1
ATOM 1752 C CA . GLN B 1 38 ? -14.258 6.715 5.105 1 96.56 38 GLN B CA 1
ATOM 1753 C C . GLN B 1 38 ? -15.445 7.656 4.93 1 96.56 38 GLN B C 1
ATOM 1755 O O . GLN B 1 38 ? -15.266 8.828 4.598 1 96.56 38 GLN B O 1
ATOM 1760 N N . SER B 1 39 ? -16.578 7.152 5.16 1 95.88 39 SER B N 1
ATOM 1761 C CA . SER B 1 39 ? -17.797 7.926 4.949 1 95.88 39 SER B CA 1
ATOM 1762 C C . SER B 1 39 ? -17.922 9.047 5.977 1 95.88 39 SER B C 1
ATOM 1764 O O . SER B 1 39 ? -18.656 10.008 5.762 1 95.88 39 SER B O 1
ATOM 1766 N N . ALA B 1 40 ? -17.266 8.898 7.027 1 96.38 40 ALA B N 1
ATOM 1767 C CA . ALA B 1 40 ? -17.375 9.875 8.109 1 96.38 40 ALA B CA 1
ATOM 1768 C C . ALA B 1 40 ? -16.344 11 7.938 1 96.38 40 ALA B C 1
ATOM 1770 O O . ALA B 1 40 ? -16.438 12.039 8.594 1 96.38 40 ALA B O 1
ATOM 1771 N N . LEU B 1 41 ? -15.375 10.789 7.098 1 97.19 41 LEU B N 1
ATOM 1772 C CA . LEU B 1 41 ? -14.281 11.742 6.949 1 97.19 41 LEU B CA 1
ATOM 1773 C C . LEU B 1 41 ? -14.453 12.57 5.68 1 97.19 41 LEU B C 1
ATOM 1775 O O . LEU B 1 41 ? -15.008 12.094 4.688 1 97.19 41 LEU B O 1
ATOM 1779 N N . SER B 1 42 ? -14.031 13.844 5.801 1 94.81 42 SER B N 1
ATOM 1780 C CA . SER B 1 42 ? -14.078 14.758 4.66 1 94.81 42 SER B CA 1
ATOM 1781 C C . SER B 1 42 ? -12.688 15.297 4.332 1 94.81 42 SER B C 1
ATOM 1783 O O . SER B 1 42 ? -11.883 15.555 5.23 1 94.81 42 SER B O 1
ATOM 1785 N N . ASN B 1 43 ? -12.445 15.438 3.057 1 93.88 43 ASN B N 1
ATOM 1786 C CA . ASN B 1 43 ? -11.195 16.047 2.613 1 93.88 43 ASN B CA 1
ATOM 1787 C C . ASN B 1 43 ? -11.422 17.469 2.086 1 93.88 43 ASN B C 1
ATOM 1789 O O . ASN B 1 43 ? -10.555 18.031 1.419 1 93.88 43 ASN B O 1
ATOM 1793 N N . GLY B 1 44 ? -12.586 17.969 2.312 1 91.94 44 GLY B N 1
ATOM 1794 C CA . GLY B 1 44 ? -12.906 19.328 1.91 1 91.94 44 GLY B CA 1
ATOM 1795 C C . GLY B 1 44 ? -13.359 19.422 0.465 1 91.94 44 GLY B C 1
ATOM 1796 O O . GLY B 1 44 ? -13.5 20.531 -0.073 1 91.94 44 GLY B O 1
ATOM 1797 N N . THR B 1 45 ? -13.445 18.344 -0.194 1 93.25 45 THR B N 1
ATOM 1798 C CA . THR B 1 45 ? -13.945 18.281 -1.564 1 93.25 45 THR B CA 1
ATOM 1799 C C . THR B 1 45 ? -15.18 17.391 -1.653 1 93.25 45 THR B C 1
ATOM 1801 O O . THR B 1 45 ? -15.664 16.875 -0.636 1 93.25 45 THR B O 1
ATOM 1804 N N . TRP B 1 46 ? -15.734 17.281 -2.801 1 91.12 46 TRP B N 1
ATOM 1805 C CA . TRP B 1 46 ? -16.922 16.453 -3.018 1 91.12 46 TRP B CA 1
ATOM 1806 C C . TRP B 1 46 ? -16.531 14.992 -3.24 1 91.12 46 TRP B C 1
ATOM 1808 O O . TRP B 1 46 ? -17.391 14.117 -3.342 1 91.12 46 TRP B O 1
ATOM 1818 N N . LYS B 1 47 ? -15.25 14.805 -3.232 1 91.38 47 LYS B N 1
ATOM 1819 C CA . LYS B 1 47 ? -14.781 13.438 -3.471 1 91.38 47 LYS B CA 1
ATOM 1820 C C . LYS B 1 47 ? -14.656 12.664 -2.16 1 91.38 47 LYS B C 1
ATOM 1822 O O . LYS B 1 47 ? -14.516 13.258 -1.092 1 91.38 47 LYS B O 1
ATOM 1827 N N . SER B 1 48 ? -14.672 11.359 -2.342 1 92.81 48 SER B N 1
ATOM 1828 C CA . SER B 1 48 ? -14.484 10.492 -1.182 1 92.81 48 SER B CA 1
ATOM 1829 C C . SER B 1 48 ? -13.094 10.656 -0.586 1 92.81 48 SER B C 1
ATOM 1831 O O . SER B 1 48 ? -12.133 10.953 -1.305 1 92.81 48 SER B O 1
ATOM 1833 N N . PHE B 1 49 ? -13.117 10.453 0.746 1 96.19 49 PHE B N 1
ATOM 1834 C CA . PHE B 1 49 ? -11.828 10.445 1.428 1 96.19 49 PHE B CA 1
ATOM 1835 C C . PHE B 1 49 ? -10.922 9.359 0.863 1 96.19 49 PHE B C 1
ATOM 1837 O O . PHE B 1 49 ? -11.398 8.289 0.483 1 96.19 49 PHE B O 1
ATOM 1844 N N . ASN B 1 50 ? -9.641 9.641 0.789 1 93.62 50 ASN B N 1
ATOM 1845 C CA . ASN B 1 50 ? -8.648 8.703 0.273 1 93.62 50 ASN B CA 1
ATOM 1846 C C . ASN B 1 50 ? -8.703 7.367 1.003 1 93.62 50 ASN B C 1
ATOM 1848 O O . ASN B 1 50 ? -8.414 7.297 2.201 1 93.62 50 ASN B O 1
ATOM 1852 N N . ALA B 1 51 ? -9.031 6.363 0.242 1 90.19 51 ALA B N 1
ATOM 1853 C CA . ALA B 1 51 ? -9.188 5.039 0.841 1 90.19 51 ALA B CA 1
ATOM 1854 C C . ALA B 1 51 ? -7.871 4.543 1.431 1 90.19 51 ALA B C 1
ATOM 1856 O O . ALA B 1 51 ? -7.859 3.869 2.463 1 90.19 51 ALA B O 1
ATOM 1857 N N . ASP B 1 52 ? -6.785 4.879 0.803 1 90.44 52 ASP B N 1
ATOM 1858 C CA . ASP B 1 52 ? -5.48 4.465 1.305 1 90.44 52 ASP B CA 1
ATOM 1859 C C . ASP B 1 52 ? -5.18 5.113 2.654 1 90.44 52 ASP B C 1
ATOM 1861 O O . ASP B 1 52 ? -4.625 4.469 3.549 1 90.44 52 ASP B O 1
ATOM 1865 N N . THR B 1 53 ? -5.516 6.309 2.762 1 95.81 53 THR B N 1
ATOM 1866 C CA . THR B 1 53 ? -5.297 7.008 4.023 1 95.81 53 THR B CA 1
ATOM 1867 C C . THR B 1 53 ? -6.172 6.418 5.125 1 95.81 53 THR B C 1
ATOM 1869 O O . THR B 1 53 ? -5.723 6.258 6.262 1 95.81 53 THR B O 1
ATOM 1872 N N . VAL B 1 54 ? -7.359 6.066 4.801 1 95.81 54 VAL B N 1
ATOM 1873 C CA . VAL B 1 54 ? -8.273 5.441 5.75 1 95.81 54 VAL B CA 1
ATOM 1874 C C . VAL B 1 54 ? -7.656 4.141 6.273 1 95.81 54 VAL B C 1
ATOM 1876 O O . VAL B 1 54 ? -7.598 3.922 7.484 1 95.81 54 VAL B O 1
ATOM 1879 N N . ARG B 1 55 ? -7.184 3.369 5.426 1 91.31 55 ARG B N 1
ATOM 1880 C CA . ARG B 1 55 ? -6.594 2.088 5.801 1 91.31 55 ARG B CA 1
ATOM 1881 C C . ARG B 1 55 ? -5.348 2.287 6.66 1 91.31 55 ARG B C 1
ATOM 1883 O O . ARG B 1 55 ? -5.121 1.542 7.613 1 91.31 55 ARG B O 1
ATOM 1890 N N . MET B 1 56 ? -4.605 3.252 6.223 1 93.56 56 MET B N 1
ATOM 1891 C CA . MET B 1 56 ? -3.412 3.596 6.992 1 93.56 56 MET B CA 1
ATOM 1892 C C . MET B 1 56 ? -3.775 3.939 8.438 1 93.56 56 MET B C 1
ATOM 1894 O O . MET B 1 56 ? -3.152 3.438 9.375 1 93.56 56 MET B O 1
ATOM 1898 N N . ILE B 1 57 ? -4.82 4.738 8.586 1 96.62 57 ILE B N 1
ATOM 1899 C CA . ILE B 1 57 ? -5.242 5.168 9.922 1 96.62 57 ILE B CA 1
ATOM 1900 C C . ILE B 1 57 ? -5.754 3.965 10.711 1 96.62 57 ILE B C 1
ATOM 1902 O O . ILE B 1 57 ? -5.375 3.766 11.867 1 96.62 57 ILE B O 1
ATOM 1906 N N . ILE B 1 58 ? -6.547 3.174 10.102 1 95.75 58 ILE B N 1
ATOM 1907 C CA . ILE B 1 58 ? -7.07 1.99 10.773 1 95.75 58 ILE B CA 1
ATOM 1908 C C . ILE B 1 58 ? -5.914 1.091 11.211 1 95.75 58 ILE B C 1
ATOM 1910 O O . ILE B 1 58 ? -5.871 0.629 12.352 1 95.75 58 ILE B O 1
ATOM 1914 N N . HIS B 1 59 ? -5.012 0.928 10.344 1 91.56 59 HIS B N 1
ATOM 1915 C CA . HIS B 1 59 ? -3.863 0.083 10.648 1 91.56 59 HIS B CA 1
ATOM 1916 C C . HIS B 1 59 ? -3.084 0.625 11.844 1 91.56 59 HIS B C 1
ATOM 1918 O O . HIS B 1 59 ? -2.613 -0.144 12.688 1 91.56 59 HIS B O 1
ATOM 1924 N N . MET B 1 60 ? -2.975 1.875 11.93 1 94.44 60 MET B N 1
ATOM 1925 C CA . MET B 1 60 ? -2.184 2.514 12.977 1 94.44 60 MET B CA 1
ATOM 1926 C C . MET B 1 60 ? -2.844 2.342 14.344 1 94.44 60 MET B C 1
ATOM 1928 O O . MET B 1 60 ? -2.158 2.234 15.359 1 94.44 60 MET B O 1
ATOM 1932 N N . PHE B 1 61 ? -4.117 2.244 14.328 1 96.88 61 PHE B N 1
ATOM 1933 C CA . PHE B 1 61 ? -4.777 2.33 15.625 1 96.88 61 PHE B CA 1
ATOM 1934 C C . PHE B 1 61 ? -5.473 1.019 15.969 1 96.88 61 PHE B C 1
ATOM 1936 O O . PHE B 1 61 ? -5.941 0.832 17.094 1 96.88 61 PHE B O 1
ATOM 1943 N N . ASP B 1 62 ? -5.535 0.187 14.984 1 95.06 62 ASP B N 1
ATOM 1944 C CA . ASP B 1 62 ? -6.141 -1.123 15.195 1 95.06 62 ASP B CA 1
ATOM 1945 C C . ASP B 1 62 ? -5.195 -2.049 15.961 1 95.06 62 ASP B C 1
ATOM 1947 O O . ASP B 1 62 ? -4.5 -2.869 15.352 1 95.06 62 ASP B O 1
ATOM 1951 N N . ARG B 1 63 ? -5.223 -2.055 17.156 1 89.5 63 ARG B N 1
ATOM 1952 C CA . ARG B 1 63 ? -4.324 -2.836 18 1 89.5 63 ARG B CA 1
ATOM 1953 C C . ARG B 1 63 ? -4.723 -4.309 18 1 89.5 63 ARG B C 1
ATOM 1955 O O . ARG B 1 63 ? -3.889 -5.18 18.25 1 89.5 63 ARG B O 1
ATOM 1962 N N . THR B 1 64 ? -5.906 -4.543 17.688 1 85.94 64 THR B N 1
ATOM 1963 C CA . THR B 1 64 ? -6.41 -5.906 17.781 1 85.94 64 THR B CA 1
ATOM 1964 C C . THR B 1 64 ? -6.285 -6.617 16.438 1 85.94 64 THR B C 1
ATOM 1966 O O . THR B 1 64 ? -6.594 -7.805 16.328 1 85.94 64 THR B O 1
ATOM 1969 N N . ARG B 1 65 ? -5.836 -5.957 15.414 1 81.19 65 ARG B N 1
ATOM 1970 C CA . ARG B 1 65 ? -5.598 -6.5 14.078 1 81.19 65 ARG B CA 1
ATOM 1971 C C . ARG B 1 65 ? -6.852 -7.16 13.523 1 81.19 65 ARG B C 1
ATOM 1973 O O . ARG B 1 65 ? -6.793 -8.266 12.992 1 81.19 65 ARG B O 1
ATOM 1980 N N . ARG B 1 66 ? -8 -6.473 13.742 1 86.75 66 ARG B N 1
ATOM 1981 C CA . ARG B 1 66 ? -9.273 -6.98 13.258 1 86.75 66 ARG B CA 1
ATOM 1982 C C . ARG B 1 66 ? -9.711 -6.25 11.984 1 86.75 66 ARG B C 1
ATOM 1984 O O . ARG B 1 66 ? -10.695 -6.625 11.359 1 86.75 66 ARG B O 1
ATOM 1991 N N . GLY B 1 67 ? -8.992 -5.203 11.672 1 88 67 GLY B N 1
ATOM 1992 C CA . GLY B 1 67 ? -9.344 -4.441 10.484 1 88 67 GLY B CA 1
ATOM 1993 C C . GLY B 1 67 ? -10.406 -3.385 10.75 1 88 67 GLY B C 1
ATOM 1994 O O . GLY B 1 67 ? -10.984 -2.836 9.805 1 88 67 GLY B O 1
ATOM 1995 N N . ASN B 1 68 ? -10.742 -3.23 11.953 1 95.06 68 ASN B N 1
ATOM 1996 C CA . ASN B 1 68 ? -11.719 -2.246 12.414 1 95.06 68 ASN B CA 1
ATOM 1997 C C . ASN B 1 68 ? -11.281 -1.592 13.719 1 95.06 68 ASN B C 1
ATOM 1999 O O . ASN B 1 68 ? -10.234 -1.942 14.281 1 95.06 68 ASN B O 1
ATOM 2003 N N . LEU B 1 69 ? -12.023 -0.554 14.078 1 97.81 69 LEU B N 1
ATOM 2004 C CA . LEU B 1 69 ? -11.688 0.174 15.297 1 97.81 69 LEU B CA 1
ATOM 2005 C C . LEU B 1 69 ? -12.789 0.025 16.344 1 97.81 69 LEU B C 1
ATOM 2007 O O . LEU B 1 69 ? -13.961 0.271 16.047 1 97.81 69 LEU B O 1
ATOM 2011 N N . ASN B 1 70 ? -12.398 -0.472 17.531 1 97.69 70 ASN B N 1
ATOM 2012 C CA . ASN B 1 70 ? -13.32 -0.336 18.656 1 97.69 70 ASN B CA 1
ATOM 2013 C C . ASN B 1 70 ? -13.398 1.106 19.141 1 97.69 70 ASN B C 1
ATOM 2015 O O . ASN B 1 70 ? -12.758 1.994 18.578 1 97.69 70 ASN B O 1
ATOM 2019 N N . PHE B 1 71 ? -14.234 1.292 20.125 1 97.25 71 PHE B N 1
ATOM 2020 C CA . PHE B 1 71 ? -14.492 2.662 20.547 1 97.25 71 PHE B CA 1
ATOM 2021 C C . PHE B 1 71 ? -13.195 3.352 20.969 1 97.25 71 PHE B C 1
ATOM 2023 O O . PHE B 1 71 ? -12.914 4.469 20.531 1 97.25 71 PHE B O 1
ATOM 2030 N N . ASP B 1 72 ? -12.469 2.76 21.781 1 97.12 72 ASP B N 1
ATOM 2031 C CA . ASP B 1 72 ? -11.234 3.371 22.266 1 97.12 72 ASP B CA 1
ATOM 2032 C C . ASP B 1 72 ? -10.273 3.656 21.125 1 97.12 72 ASP B C 1
ATOM 2034 O O . ASP B 1 72 ? -9.656 4.727 21.062 1 97.12 72 ASP B O 1
ATOM 2038 N N . GLU B 1 73 ? -10.125 2.732 20.219 1 97.81 73 GLU B N 1
ATOM 2039 C CA . GLU B 1 73 ? -9.281 2.902 19.047 1 97.81 73 GLU B CA 1
ATOM 2040 C C . GLU B 1 73 ? -9.781 4.047 18.156 1 97.81 73 GLU B C 1
ATOM 2042 O O . GLU B 1 73 ? -8.984 4.828 17.641 1 97.81 73 GLU B O 1
ATOM 2047 N N . PHE B 1 74 ? -11.07 4.062 18.125 1 98.06 74 PHE B N 1
ATOM 2048 C CA . PHE B 1 74 ? -11.688 5.121 17.344 1 98.06 74 PHE B CA 1
ATOM 2049 C C . PHE B 1 74 ? -11.391 6.492 17.938 1 98.06 74 PHE B C 1
ATOM 2051 O O . PHE B 1 74 ? -11.039 7.43 17.219 1 98.06 74 PHE B O 1
ATOM 2058 N N . VAL B 1 75 ? -11.539 6.598 19.156 1 97.19 75 VAL B N 1
ATOM 2059 C CA . VAL B 1 75 ? -11.289 7.867 19.828 1 97.19 75 VAL B CA 1
ATOM 2060 C C . VAL B 1 75 ? -9.859 8.32 19.562 1 97.19 75 VAL B C 1
ATOM 2062 O O . VAL B 1 75 ? -9.617 9.492 19.25 1 97.19 75 VAL B O 1
ATOM 2065 N N . ALA B 1 76 ? -8.984 7.449 19.656 1 97.5 76 ALA B N 1
ATOM 2066 C CA . ALA B 1 76 ? -7.578 7.762 19.406 1 97.5 76 ALA B CA 1
ATOM 2067 C C . ALA B 1 76 ? -7.367 8.172 17.938 1 97.5 76 ALA B C 1
ATOM 2069 O O . ALA B 1 76 ? -6.676 9.156 17.672 1 97.5 76 ALA B O 1
ATOM 2070 N N . ALA B 1 77 ? -7.945 7.453 17.047 1 97.81 77 ALA B N 1
ATOM 2071 C CA . ALA B 1 77 ? -7.855 7.773 15.625 1 97.81 77 ALA B CA 1
ATOM 2072 C C . ALA B 1 77 ? -8.453 9.148 15.344 1 97.81 77 ALA B C 1
ATOM 2074 O O . ALA B 1 77 ? -7.891 9.922 14.555 1 97.81 77 ALA B O 1
ATOM 2075 N N . TRP B 1 78 ? -9.508 9.422 16 1 97.25 78 TRP B N 1
ATOM 2076 C CA . TRP B 1 78 ? -10.195 10.695 15.797 1 97.25 78 TRP B CA 1
ATOM 2077 C C . TRP B 1 78 ? -9.336 11.859 16.281 1 97.25 78 TRP B C 1
ATOM 2079 O O . TRP B 1 78 ? -9.219 12.883 15.594 1 97.25 78 TRP B O 1
ATOM 2089 N N . LYS B 1 79 ? -8.789 11.727 17.391 1 96.75 79 LYS B N 1
ATOM 2090 C CA . LYS B 1 79 ? -7.891 12.75 17.906 1 96.75 79 LYS B CA 1
ATOM 2091 C C . LYS B 1 79 ? -6.703 12.961 16.969 1 96.75 79 LYS B C 1
ATOM 2093 O O . LYS B 1 79 ? -6.289 14.094 16.734 1 96.75 79 LYS B O 1
ATOM 2098 N N . TYR B 1 80 ? -6.195 11.867 16.469 1 97.56 80 TYR B N 1
ATOM 2099 C CA . TYR B 1 80 ? -5.102 11.906 15.508 1 97.56 80 TYR B CA 1
ATOM 2100 C C . TYR B 1 80 ? -5.496 12.703 14.273 1 97.56 80 TYR B C 1
ATOM 2102 O O . TYR B 1 80 ? -4.758 13.594 13.844 1 97.56 80 TYR B O 1
ATOM 2110 N N . ILE B 1 81 ? -6.656 12.453 13.758 1 97.75 81 ILE B N 1
ATOM 2111 C CA . ILE B 1 81 ? -7.148 13.109 12.555 1 97.75 81 ILE B CA 1
ATOM 2112 C C . ILE B 1 81 ? -7.363 14.602 12.828 1 97.75 81 ILE B C 1
ATOM 2114 O O . ILE B 1 81 ? -7.016 15.445 12 1 97.75 81 ILE B O 1
ATOM 2118 N N . THR B 1 82 ? -7.895 14.883 13.953 1 96.31 82 THR B N 1
ATOM 2119 C CA . THR B 1 82 ? -8.141 16.266 14.336 1 96.31 82 THR B CA 1
ATOM 2120 C C . THR B 1 82 ? -6.832 17.047 14.453 1 96.31 82 THR B C 1
ATOM 2122 O O . THR B 1 82 ? -6.762 18.219 14.086 1 96.31 82 THR B O 1
ATOM 2125 N N . SER B 1 83 ? -5.855 16.422 14.961 1 97.56 83 SER B N 1
ATOM 2126 C CA . SER B 1 83 ? -4.543 17.047 15.039 1 97.56 83 SER B CA 1
ATOM 2127 C C . SER B 1 83 ? -3.994 17.359 13.656 1 97.56 83 SER B C 1
ATOM 2129 O O . SER B 1 83 ? -3.4 18.422 13.438 1 97.56 83 SER B O 1
ATOM 2131 N N . TRP B 1 84 ? -4.184 16.422 12.758 1 98.06 84 TRP B N 1
ATOM 2132 C CA . TRP B 1 84 ? -3.754 16.656 11.383 1 98.06 84 TRP B CA 1
ATOM 2133 C C . TRP B 1 84 ? -4.52 17.812 10.758 1 98.06 84 TRP B C 1
ATOM 2135 O O . TRP B 1 84 ? -3.965 18.578 9.961 1 98.06 84 TRP B O 1
ATOM 2145 N N . LEU B 1 85 ? -5.762 17.906 11.094 1 97.25 85 LEU B N 1
ATOM 2146 C CA . LEU B 1 85 ? -6.559 19.016 10.555 1 97.25 85 LEU B CA 1
ATOM 2147 C C . LEU B 1 85 ? -5.98 20.359 10.977 1 97.25 85 LEU B C 1
ATOM 2149 O O . LEU B 1 85 ? -5.844 21.266 10.148 1 97.25 85 LEU B O 1
ATOM 2153 N N . SER B 1 86 ? -5.66 20.438 12.234 1 96.88 86 SER B N 1
ATOM 2154 C CA . SER B 1 86 ? -5.039 21.656 12.727 1 96.88 86 SER B CA 1
ATOM 2155 C C . SER B 1 86 ? -3.732 21.953 12 1 96.88 86 SER B C 1
ATOM 2157 O O . SER B 1 86 ? -3.482 23.078 11.594 1 96.88 86 SER B O 1
ATOM 2159 N N . CYS B 1 87 ? -2.961 20.953 11.812 1 96.94 87 CYS B N 1
ATOM 2160 C CA . CYS B 1 87 ? -1.696 21.078 11.102 1 96.94 87 CYS B CA 1
ATOM 2161 C C . CYS B 1 87 ? -1.927 21.531 9.664 1 96.94 87 CYS B C 1
ATOM 2163 O O . CYS B 1 87 ? -1.264 22.453 9.188 1 96.94 87 CYS B O 1
ATOM 2165 N N . PHE B 1 88 ? -2.842 20.922 9.031 1 98.12 88 PHE B N 1
ATOM 2166 C CA . PHE B 1 88 ? -3.188 21.234 7.652 1 98.12 88 PHE B CA 1
ATOM 2167 C C . PHE B 1 88 ? -3.596 22.703 7.516 1 98.12 88 PHE B C 1
ATOM 2169 O O . PHE B 1 88 ? -3.123 23.406 6.617 1 98.12 88 PHE B O 1
ATOM 2176 N N . GLN B 1 89 ? -4.418 23.188 8.398 1 97.25 89 GLN B N 1
ATOM 2177 C CA . GLN B 1 89 ? -4.906 24.547 8.367 1 97.25 89 GLN B CA 1
ATOM 2178 C C . GLN B 1 89 ? -3.768 25.547 8.57 1 97.25 89 GLN B C 1
ATOM 2180 O O . GLN B 1 89 ? -3.777 26.641 8 1 97.25 89 GLN B O 1
ATOM 2185 N N . THR B 1 90 ? -2.844 25.156 9.328 1 97.69 90 THR B N 1
ATOM 2186 C CA . THR B 1 90 ? -1.689 26.016 9.594 1 97.69 90 THR B CA 1
ATOM 2187 C C . THR B 1 90 ? -0.879 26.234 8.32 1 97.69 90 THR B C 1
ATOM 2189 O O . THR B 1 90 ? -0.369 27.328 8.086 1 97.69 90 THR B O 1
ATOM 2192 N N . PHE B 1 91 ? -0.811 25.219 7.488 1 97.88 91 PHE B N 1
ATOM 2193 C CA . PHE B 1 91 ? 0.095 25.297 6.348 1 97.88 91 PHE B CA 1
ATOM 2194 C C . PHE B 1 91 ? -0.66 25.688 5.082 1 97.88 91 PHE B C 1
ATOM 2196 O O . PHE B 1 91 ? -0.049 26.047 4.074 1 97.88 91 PHE B O 1
ATOM 2203 N N . ASP B 1 92 ? -1.98 25.5 5.188 1 97.75 92 ASP B N 1
ATOM 2204 C CA . ASP B 1 92 ? -2.797 26.031 4.105 1 97.75 92 ASP B CA 1
ATOM 2205 C C . ASP B 1 92 ? -2.939 27.547 4.23 1 97.75 92 ASP B C 1
ATOM 2207 O O . ASP B 1 92 ? -4.031 28.062 4.5 1 97.75 92 ASP B O 1
ATOM 2211 N N . ARG B 1 93 ? -1.947 28.25 3.842 1 95.81 93 ARG B N 1
ATOM 2212 C CA . ARG B 1 93 ? -1.812 29.672 4.129 1 95.81 93 ARG B CA 1
ATOM 2213 C C . ARG B 1 93 ? -2.836 30.5 3.348 1 95.81 93 ARG B C 1
ATOM 2215 O O . ARG B 1 93 ? -3.297 31.531 3.818 1 95.81 93 ARG B O 1
ATOM 2222 N N . ASP B 1 94 ? -3.225 30.094 2.127 1 96.38 94 ASP B N 1
ATOM 2223 C CA . ASP B 1 94 ? -4.16 30.875 1.312 1 96.38 94 ASP B CA 1
ATOM 2224 C C . ASP B 1 94 ? -5.594 30.391 1.527 1 96.38 94 ASP B C 1
ATOM 2226 O O . ASP B 1 94 ? -6.508 30.828 0.824 1 96.38 94 ASP B O 1
ATOM 2230 N N . ASN B 1 95 ? -5.781 29.453 2.465 1 95.94 95 ASN B N 1
ATOM 2231 C CA . ASN B 1 95 ? -7.09 28.922 2.82 1 95.94 95 ASN B CA 1
ATOM 2232 C C . ASN B 1 95 ? -7.832 28.391 1.597 1 95.94 95 ASN B C 1
ATOM 2234 O O . ASN B 1 95 ? -9.039 28.609 1.452 1 95.94 95 ASN B O 1
ATOM 2238 N N . SER B 1 96 ? -7.082 27.734 0.685 1 95.88 96 SER B N 1
ATOM 2239 C CA . SER B 1 96 ? -7.664 27.172 -0.536 1 95.88 96 SER B CA 1
ATOM 2240 C C . SER B 1 96 ? -8.312 25.828 -0.279 1 95.88 96 SER B C 1
ATOM 2242 O O . SER B 1 96 ? -9.062 25.312 -1.116 1 95.88 96 SER B O 1
ATOM 2244 N N . GLY B 1 97 ? -7.969 25.203 0.871 1 96.5 97 GLY B N 1
ATOM 2245 C CA . GLY B 1 97 ? -8.43 23.859 1.14 1 96.5 97 GLY B CA 1
ATOM 2246 C C . GLY B 1 97 ? -7.504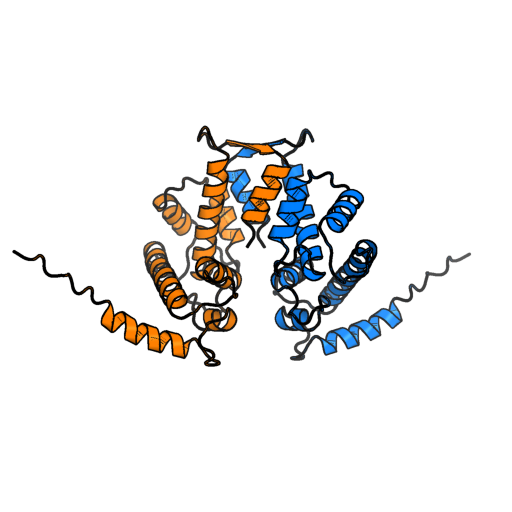 22.797 0.578 1 96.5 97 GLY B C 1
ATOM 2247 O O . GLY B 1 97 ? -7.848 21.609 0.567 1 96.5 97 GLY B O 1
ATOM 2248 N N . ALA B 1 98 ? -6.387 23.188 0.116 1 97.5 98 ALA B N 1
ATOM 2249 C CA . ALA B 1 98 ? -5.379 22.281 -0.436 1 97.5 98 ALA B CA 1
ATOM 2250 C C . ALA B 1 98 ? -3.971 22.781 -0.135 1 97.5 98 ALA B C 1
ATOM 2252 O O . ALA B 1 98 ? -3.777 23.969 0.181 1 97.5 98 ALA B O 1
ATOM 2253 N N . ILE B 1 99 ? -3.037 21.891 -0.165 1 98.19 99 ILE B N 1
ATOM 2254 C CA . ILE B 1 99 ? -1.634 22.219 0.065 1 98.19 99 ILE B CA 1
ATOM 2255 C C . ILE B 1 99 ? -0.875 22.188 -1.261 1 98.19 99 ILE B C 1
ATOM 2257 O O . ILE B 1 99 ? -0.756 21.141 -1.897 1 98.19 99 ILE B O 1
ATOM 2261 N N . ASP B 1 100 ? -0.448 23.375 -1.682 1 97.44 100 ASP B N 1
ATOM 2262 C CA . ASP B 1 100 ? 0.333 23.422 -2.914 1 97.44 100 ASP B CA 1
ATOM 2263 C C . ASP B 1 100 ? 1.813 23.172 -2.635 1 97.44 100 ASP B C 1
ATOM 2265 O O . ASP B 1 100 ? 2.197 22.891 -1.498 1 97.44 100 ASP B O 1
ATOM 2269 N N . LYS B 1 101 ? 2.619 23.219 -3.682 1 97.44 101 LYS B N 1
ATOM 2270 C CA . LYS B 1 101 ? 4.031 22.844 -3.6 1 97.44 101 LYS B CA 1
ATOM 2271 C C . LYS B 1 101 ? 4.766 23.719 -2.582 1 97.44 101 LYS B C 1
ATOM 2273 O O . LYS B 1 101 ? 5.535 23.203 -1.765 1 97.44 101 LYS B O 1
ATOM 2278 N N . GLN B 1 102 ? 4.562 24.984 -2.633 1 97.31 102 GLN B N 1
ATOM 2279 C CA . GLN B 1 102 ? 5.234 25.906 -1.725 1 97.31 102 GLN B CA 1
ATOM 2280 C C . GLN B 1 102 ? 4.812 25.672 -0.279 1 97.31 102 GLN B C 1
ATOM 2282 O O . GLN B 1 102 ? 5.656 25.625 0.621 1 97.31 102 GLN B O 1
ATOM 2287 N N . GLU B 1 103 ? 3.553 25.5 -0.134 1 98.38 103 GLU B N 1
ATOM 2288 C CA . GLU B 1 103 ? 3.029 25.234 1.2 1 98.38 103 GLU B CA 1
ATOM 2289 C C . GLU B 1 103 ? 3.559 23.906 1.737 1 98.38 103 GLU B C 1
ATOM 2291 O O . GLU B 1 103 ? 3.883 23.797 2.922 1 98.38 103 GLU B O 1
ATOM 2296 N N . LEU B 1 104 ? 3.629 22.922 0.855 1 98.44 104 LEU B N 1
ATOM 2297 C CA . LEU B 1 104 ? 4.188 21.641 1.268 1 98.44 104 LEU B CA 1
ATOM 2298 C C . LEU B 1 104 ? 5.645 21.797 1.688 1 98.44 104 LEU B C 1
ATOM 2300 O O . LEU B 1 104 ? 6.059 21.266 2.721 1 98.44 104 LEU B O 1
ATOM 2304 N N . SER B 1 105 ? 6.371 22.5 0.884 1 97.94 105 SER B N 1
ATOM 2305 C CA . SER B 1 105 ? 7.777 22.719 1.197 1 97.94 105 SER B CA 1
ATOM 2306 C C . SER B 1 105 ? 7.945 23.344 2.572 1 97.94 105 SER B C 1
ATOM 2308 O O . SER B 1 105 ? 8.805 22.938 3.355 1 97.94 105 SER B O 1
ATOM 2310 N N . GLU B 1 106 ? 7.164 24.312 2.881 1 97.56 106 GLU B N 1
ATOM 2311 C CA . GLU B 1 106 ? 7.203 24.984 4.18 1 97.56 106 GLU B CA 1
ATOM 2312 C C . GLU B 1 106 ? 6.844 24.016 5.305 1 97.56 106 GLU B C 1
ATOM 2314 O O . GLU B 1 106 ? 7.504 24 6.348 1 97.56 106 GLU B O 1
ATOM 2319 N N . ALA B 1 107 ? 5.801 23.297 5.07 1 98.12 107 ALA B N 1
ATOM 2320 C CA . ALA B 1 107 ? 5.375 22.312 6.07 1 98.12 107 ALA B CA 1
ATOM 2321 C C . ALA B 1 107 ? 6.492 21.312 6.375 1 98.12 107 ALA B C 1
ATOM 2323 O O . ALA B 1 107 ? 6.836 21.109 7.539 1 98.12 107 ALA B O 1
ATOM 2324 N N . LEU B 1 108 ? 7.07 20.719 5.305 1 98.38 108 LEU B N 1
ATOM 2325 C CA . LEU B 1 108 ? 8.102 19.703 5.473 1 98.38 108 LEU B CA 1
ATOM 2326 C C . LEU B 1 108 ? 9.328 20.297 6.176 1 98.38 108 LEU B C 1
ATOM 2328 O O . LEU B 1 108 ? 9.914 19.641 7.039 1 98.38 108 LEU B O 1
ATOM 2332 N N . THR B 1 109 ? 9.656 21.5 5.863 1 97.75 109 THR B N 1
ATOM 2333 C CA . THR B 1 109 ? 10.766 22.188 6.523 1 97.75 109 THR B CA 1
ATOM 2334 C C . THR B 1 109 ? 10.477 22.359 8.016 1 97.75 109 THR B C 1
ATOM 2336 O O . THR B 1 109 ? 11.344 22.094 8.852 1 97.75 109 THR B O 1
ATOM 2339 N N . ARG B 1 110 ? 9.305 22.734 8.312 1 97.31 110 ARG B N 1
ATOM 2340 C CA . ARG B 1 110 ? 8.922 22.922 9.703 1 97.31 110 ARG B CA 1
ATOM 2341 C C . ARG B 1 110 ? 8.922 21.594 10.461 1 97.31 110 ARG B C 1
ATOM 2343 O O . ARG B 1 110 ? 9.195 21.562 11.664 1 97.31 110 ARG B O 1
ATOM 2350 N N . PHE B 1 111 ? 8.609 20.547 9.758 1 97.56 111 PHE B N 1
ATOM 2351 C CA . PHE B 1 111 ? 8.625 19.219 10.359 1 97.56 111 PHE B CA 1
ATOM 2352 C C . PHE B 1 111 ? 10.055 18.734 10.555 1 97.56 111 PHE B C 1
ATOM 2354 O O . PHE B 1 111 ? 10.281 17.688 11.18 1 97.56 111 PHE B O 1
ATOM 2361 N N . GLY B 1 112 ? 11.031 19.375 9.945 1 97.12 112 GLY B N 1
ATOM 2362 C CA . GLY B 1 112 ? 12.43 19.047 10.148 1 97.12 112 GLY B CA 1
ATOM 2363 C C . GLY B 1 112 ? 13.062 18.375 8.945 1 97.12 112 GLY B C 1
ATOM 2364 O O . GLY B 1 112 ? 14.18 17.844 9.039 1 97.12 112 GLY B O 1
ATOM 2365 N N . TYR B 1 113 ? 12.32 18.422 7.887 1 97.69 113 TYR B N 1
ATOM 2366 C CA . TYR B 1 113 ? 12.859 17.812 6.68 1 97.69 113 TYR B CA 1
ATOM 2367 C C . TYR B 1 113 ? 13.523 18.859 5.789 1 97.69 113 TYR B C 1
ATOM 2369 O O . TYR B 1 113 ? 13.055 20 5.699 1 97.69 113 TYR B O 1
ATOM 2377 N N . ARG B 1 114 ? 14.617 18.516 5.211 1 94 114 ARG B N 1
ATOM 2378 C CA . ARG B 1 114 ? 15.305 19.375 4.246 1 94 114 ARG B CA 1
ATOM 2379 C C . ARG B 1 114 ? 15.422 18.688 2.889 1 94 114 ARG B C 1
ATOM 2381 O O . ARG B 1 114 ? 16.5 18.219 2.514 1 94 114 ARG B O 1
ATOM 2388 N N . LEU B 1 115 ? 14.367 18.656 2.184 1 97.69 115 LEU B N 1
ATOM 2389 C CA . LEU B 1 115 ? 14.297 17.984 0.887 1 97.69 115 LEU B CA 1
ATOM 2390 C C . LEU B 1 115 ? 14.578 18.969 -0.245 1 97.69 115 LEU B C 1
ATOM 2392 O O . LEU B 1 115 ? 14.164 20.125 -0.181 1 97.69 115 LEU B O 1
ATOM 2396 N N . ALA B 1 116 ? 15.273 18.484 -1.275 1 97.12 116 ALA B N 1
ATOM 2397 C CA . ALA B 1 116 ? 15.469 19.281 -2.48 1 97.12 116 ALA B CA 1
ATOM 2398 C C . ALA B 1 116 ? 14.141 19.516 -3.207 1 97.12 116 ALA B C 1
ATOM 2400 O O . ALA B 1 116 ? 13.211 18.719 -3.074 1 97.12 116 ALA B O 1
ATOM 2401 N N . LEU B 1 117 ? 14.07 20.531 -3.973 1 96.25 117 LEU B N 1
ATOM 2402 C CA . LEU B 1 117 ? 12.844 20.969 -4.645 1 96.25 117 LEU B CA 1
ATOM 2403 C C . LEU B 1 117 ? 12.336 19.875 -5.586 1 96.25 117 LEU B C 1
ATOM 2405 O O . LEU B 1 117 ? 11.133 19.609 -5.633 1 96.25 117 LEU B O 1
ATOM 2409 N N . PRO B 1 118 ? 13.227 19.219 -6.301 1 96.88 118 PRO B N 1
ATOM 2410 C CA . PRO B 1 118 ? 12.719 18.172 -7.195 1 96.88 118 PRO B CA 1
ATOM 2411 C C . PRO B 1 118 ? 12.023 17.047 -6.449 1 96.88 118 PRO B C 1
ATOM 2413 O O . PRO B 1 118 ? 11.062 16.453 -6.961 1 96.88 118 PRO B O 1
ATOM 2416 N N . THR B 1 119 ? 12.516 16.75 -5.273 1 97.88 119 THR B N 1
ATOM 2417 C CA . THR B 1 119 ? 11.883 15.711 -4.469 1 97.88 119 THR B CA 1
ATOM 2418 C C . THR B 1 119 ? 10.508 16.172 -3.986 1 97.88 119 THR B C 1
ATOM 2420 O O . THR B 1 119 ? 9.547 15.391 -4.008 1 97.88 119 THR B O 1
ATOM 2423 N N . VAL B 1 120 ? 10.398 17.422 -3.59 1 98.12 120 VAL B N 1
ATOM 2424 C CA . VAL B 1 120 ? 9.117 17.969 -3.178 1 98.12 120 VAL B CA 1
ATOM 2425 C C . VAL B 1 120 ? 8.141 17.938 -4.355 1 98.12 120 VAL B C 1
ATOM 2427 O O . VAL B 1 120 ? 6.977 17.562 -4.195 1 98.12 120 VAL B O 1
ATOM 2430 N N . ASP B 1 121 ? 8.586 18.297 -5.523 1 97.5 121 ASP B N 1
ATOM 2431 C CA . ASP B 1 121 ? 7.773 18.234 -6.734 1 97.5 121 ASP B CA 1
ATOM 2432 C C . ASP B 1 121 ? 7.266 16.812 -6.984 1 97.5 121 ASP B C 1
ATOM 2434 O O . ASP B 1 121 ? 6.09 16.609 -7.297 1 97.5 121 ASP B O 1
ATOM 2438 N N . PHE B 1 122 ? 8.211 15.938 -6.836 1 97.31 122 PHE B N 1
ATOM 2439 C CA . PHE B 1 122 ? 7.859 14.531 -7.02 1 97.31 122 PHE B CA 1
ATOM 2440 C C . PHE B 1 122 ? 6.754 14.125 -6.055 1 97.31 122 PHE B C 1
ATOM 2442 O O . PHE B 1 122 ? 5.801 13.445 -6.445 1 97.31 122 PHE B O 1
ATOM 2449 N N . MET B 1 123 ? 6.832 14.523 -4.809 1 97.81 123 MET B N 1
ATOM 2450 C CA . MET B 1 123 ? 5.855 14.164 -3.783 1 97.81 123 MET B CA 1
ATOM 2451 C C . MET B 1 123 ? 4.492 14.773 -4.098 1 97.81 123 MET B C 1
ATOM 2453 O O . MET B 1 123 ? 3.463 14.109 -3.932 1 97.81 123 MET B O 1
ATOM 2457 N N . VAL B 1 124 ? 4.473 15.984 -4.543 1 97.69 124 VAL B N 1
ATOM 2458 C CA . VAL B 1 124 ? 3.211 16.641 -4.883 1 97.69 124 VAL B CA 1
ATOM 2459 C C . VAL B 1 124 ? 2.508 15.859 -5.992 1 97.69 124 VAL B C 1
ATOM 2461 O O . VAL B 1 124 ? 1.312 15.57 -5.895 1 97.69 124 VAL B O 1
ATOM 2464 N N . VAL B 1 125 ? 3.275 15.531 -7 1 95.56 125 VAL B N 1
ATOM 2465 C CA . VAL B 1 125 ? 2.699 14.805 -8.133 1 95.56 125 VAL B CA 1
ATOM 2466 C C . VAL B 1 125 ? 2.223 13.43 -7.676 1 95.56 125 VAL B C 1
ATOM 2468 O O . VAL B 1 125 ? 1.118 13 -8.023 1 95.56 125 VAL B O 1
ATOM 2471 N N . LYS B 1 126 ? 3.037 12.773 -6.883 1 95.56 126 LYS B N 1
ATOM 2472 C CA . LYS B 1 126 ? 2.764 11.414 -6.438 1 95.56 126 LYS B CA 1
ATOM 2473 C C . LYS B 1 126 ? 1.486 11.352 -5.602 1 95.56 126 LYS B C 1
ATOM 2475 O O . LYS B 1 126 ? 0.701 10.414 -5.727 1 95.56 126 LYS B O 1
ATOM 2480 N N . PHE B 1 127 ? 1.243 12.328 -4.766 1 96.19 127 PHE B N 1
ATOM 2481 C CA . PHE B 1 127 ? 0.168 12.227 -3.787 1 96.19 127 PHE B CA 1
ATOM 2482 C C . PHE B 1 127 ? -1.019 13.094 -4.191 1 96.19 127 PHE B C 1
ATOM 2484 O O . PHE B 1 127 ? -2.053 13.086 -3.521 1 96.19 127 PHE B O 1
ATOM 2491 N N . ASP B 1 128 ? -0.833 13.812 -5.277 1 94.94 128 ASP B N 1
ATOM 2492 C CA . ASP B 1 128 ? -1.937 14.578 -5.848 1 94.94 128 ASP B CA 1
ATOM 2493 C C . ASP B 1 128 ? -2.855 13.68 -6.676 1 94.94 128 ASP B C 1
ATOM 2495 O O . ASP B 1 128 ? -2.631 13.492 -7.871 1 94.94 128 ASP B O 1
ATOM 2499 N N . ARG B 1 129 ? -3.947 13.203 -6.148 1 88.81 129 ARG B N 1
ATOM 2500 C CA . ARG B 1 129 ? -4.828 12.242 -6.801 1 88.81 129 ARG B CA 1
ATOM 2501 C C . ARG B 1 129 ? -5.688 12.914 -7.863 1 88.81 129 ARG B C 1
ATOM 2503 O O . ARG B 1 129 ? -6.191 12.258 -8.773 1 88.81 129 ARG B O 1
ATOM 2510 N N . ASP B 1 130 ? -5.781 14.273 -7.715 1 89 130 ASP B N 1
ATOM 2511 C CA . ASP B 1 130 ? -6.68 15 -8.609 1 89 130 ASP B CA 1
ATOM 2512 C C . ASP B 1 130 ? -5.906 15.641 -9.758 1 89 130 ASP B C 1
ATOM 2514 O O . ASP B 1 130 ? -6.504 16.172 -10.695 1 89 130 ASP B O 1
ATOM 2518 N N . GLY B 1 131 ? -4.617 15.617 -9.688 1 91.31 131 GLY B N 1
ATOM 2519 C CA . GLY B 1 131 ? -3.797 16.219 -10.734 1 91.31 131 GLY B CA 1
ATOM 2520 C C . GLY B 1 131 ? -3.947 17.719 -10.828 1 91.31 131 GLY B C 1
ATOM 2521 O O . GLY B 1 131 ? -3.977 18.281 -11.922 1 91.31 131 GLY B O 1
ATOM 2522 N N . LYS B 1 132 ? -4.102 18.328 -9.672 1 93.38 132 LYS B N 1
ATOM 2523 C CA . LYS B 1 132 ? -4.344 19.766 -9.633 1 93.38 132 LYS B CA 1
ATOM 2524 C C . LYS B 1 132 ? -3.08 20.531 -9.25 1 93.38 132 LYS B C 1
ATOM 2526 O O . LYS B 1 132 ? -3.076 21.766 -9.211 1 93.38 132 LYS B O 1
ATOM 2531 N N . GLY B 1 133 ? -2.057 19.812 -8.891 1 95 133 GLY B N 1
ATOM 2532 C CA . GLY B 1 133 ? -0.831 20.453 -8.445 1 95 133 GLY B CA 1
ATOM 2533 C C . GLY B 1 133 ? -0.841 20.797 -6.965 1 95 133 GLY B C 1
ATOM 2534 O O . GLY B 1 133 ? -0.018 21.594 -6.5 1 95 133 GLY B O 1
ATOM 2535 N N . SER B 1 134 ? -1.84 20.312 -6.309 1 96.56 134 SER B N 1
ATOM 2536 C CA . SER B 1 134 ? -1.982 20.484 -4.867 1 96.56 134 SER B CA 1
ATOM 2537 C C . SER B 1 134 ? -2.535 19.219 -4.215 1 96.56 134 SER B C 1
ATOM 2539 O O . SER B 1 134 ? -3.02 18.328 -4.906 1 96.56 134 SER B O 1
ATOM 2541 N N . MET B 1 135 ? -2.393 19.141 -2.9 1 96.81 135 MET B N 1
ATOM 2542 C CA . MET B 1 135 ? -2.844 17.953 -2.17 1 96.81 135 MET B CA 1
ATOM 2543 C C . MET B 1 135 ? -4.027 18.297 -1.271 1 96.81 135 MET B C 1
ATOM 2545 O O . MET B 1 135 ? -4.008 19.297 -0.56 1 96.81 135 MET B O 1
ATOM 2549 N N . ASN B 1 136 ? -5.043 17.453 -1.377 1 97.56 136 ASN B N 1
ATOM 2550 C CA . ASN B 1 136 ? -6.133 17.562 -0.415 1 97.56 136 ASN B CA 1
ATOM 2551 C C . ASN B 1 136 ? -5.703 17.109 0.978 1 97.56 136 ASN B C 1
ATOM 2553 O O . ASN B 1 136 ? -4.609 16.578 1.147 1 97.56 136 ASN B O 1
ATOM 2557 N N . PHE B 1 137 ? -6.527 17.375 1.867 1 97.94 137 PHE B N 1
ATOM 2558 C CA . PHE B 1 137 ? -6.25 17.109 3.273 1 97.94 137 PHE B CA 1
ATOM 2559 C C . PHE B 1 137 ? -5.82 15.664 3.475 1 97.94 137 PHE B C 1
ATOM 2561 O O . PHE B 1 137 ? -4.773 15.398 4.066 1 97.94 137 PHE B O 1
ATOM 2568 N N . ASP B 1 138 ? -6.609 14.695 3.014 1 97.88 138 ASP B N 1
ATOM 2569 C CA . ASP B 1 138 ? -6.363 13.266 3.178 1 97.88 138 ASP B CA 1
ATOM 2570 C C . ASP B 1 138 ? -5.055 12.852 2.51 1 97.88 138 ASP B C 1
ATOM 2572 O O . ASP B 1 138 ? -4.289 12.062 3.062 1 97.88 138 ASP B O 1
ATOM 2576 N N . ASP B 1 139 ? -4.742 13.445 1.396 1 97.19 139 ASP B N 1
ATOM 2577 C CA . ASP B 1 139 ? -3.504 13.156 0.683 1 97.19 139 ASP B CA 1
ATOM 2578 C C . ASP B 1 139 ? -2.297 13.719 1.43 1 97.19 139 ASP B C 1
ATOM 2580 O O . ASP B 1 139 ? -1.225 13.109 1.435 1 97.19 139 ASP B O 1
ATOM 2584 N N . PHE B 1 140 ? -2.541 14.891 1.979 1 98.25 140 PHE B N 1
ATOM 2585 C CA . PHE B 1 140 ? -1.497 15.516 2.781 1 98.25 140 PHE B CA 1
ATOM 2586 C C . PHE B 1 140 ? -1.097 14.617 3.945 1 98.25 140 PHE B C 1
ATOM 2588 O O . PHE B 1 140 ? 0.093 14.422 4.211 1 98.25 140 PHE B O 1
ATOM 2595 N N . ILE B 1 141 ? -2.07 14.062 4.625 1 97.88 141 ILE B N 1
ATOM 2596 C CA . ILE B 1 141 ? -1.803 13.148 5.73 1 97.88 141 ILE B CA 1
ATOM 2597 C C . ILE B 1 141 ? -0.969 11.969 5.238 1 97.88 141 ILE B C 1
ATOM 2599 O O . ILE B 1 141 ? 0.067 11.648 5.824 1 97.88 141 ILE B O 1
ATOM 2603 N N . GLN B 1 142 ? -1.436 11.336 4.18 1 96.5 142 GLN B N 1
ATOM 2604 C CA . GLN B 1 142 ? -0.751 10.172 3.631 1 96.5 142 GLN B CA 1
ATOM 2605 C C . GLN B 1 142 ? 0.693 10.5 3.266 1 96.5 142 GLN B C 1
ATOM 2607 O O . GLN B 1 142 ? 1.606 9.727 3.561 1 96.5 142 GLN B O 1
ATOM 2612 N N . CYS B 1 143 ? 0.839 11.617 2.67 1 97.56 143 CYS B N 1
ATOM 2613 C CA . CYS B 1 143 ? 2.156 12.062 2.232 1 97.56 143 CYS B CA 1
ATOM 2614 C C . CYS B 1 143 ? 3.109 12.195 3.414 1 97.56 143 CYS B C 1
ATOM 2616 O O . CYS B 1 143 ? 4.203 11.633 3.4 1 97.56 143 CYS B O 1
ATOM 2618 N N . CYS B 1 144 ? 2.682 12.898 4.395 1 98 144 CYS B N 1
ATOM 2619 C CA . CYS B 1 144 ? 3.539 13.195 5.535 1 98 144 CYS B CA 1
ATOM 2620 C C . CYS B 1 144 ? 3.838 11.93 6.332 1 98 144 CYS B C 1
ATOM 2622 O O . CYS B 1 144 ? 4.965 11.734 6.797 1 98 144 CYS B O 1
ATOM 2624 N N . VAL B 1 145 ? 2.883 11.109 6.496 1 96.88 145 VAL B N 1
ATOM 2625 C CA . VAL B 1 145 ? 3.084 9.875 7.246 1 96.88 145 VAL B CA 1
ATOM 2626 C C . VAL B 1 145 ? 4.027 8.953 6.477 1 96.88 145 VAL B C 1
ATOM 2628 O O . VAL B 1 145 ? 4.938 8.359 7.062 1 96.88 145 VAL B O 1
ATOM 2631 N N . THR B 1 146 ? 3.795 8.82 5.203 1 96.38 146 THR B N 1
ATOM 2632 C CA . THR B 1 146 ? 4.68 8.023 4.363 1 96.38 146 THR B CA 1
ATOM 2633 C C . THR B 1 146 ? 6.117 8.523 4.457 1 96.38 146 THR B C 1
ATOM 2635 O O . THR B 1 146 ? 7.043 7.738 4.664 1 96.38 146 THR B O 1
ATOM 2638 N N . LEU B 1 147 ? 6.285 9.805 4.348 1 97.94 147 LEU B N 1
ATOM 2639 C CA . LEU B 1 147 ? 7.609 10.414 4.457 1 97.94 147 LEU B CA 1
ATOM 2640 C C . LEU B 1 147 ? 8.25 10.078 5.801 1 97.94 147 LEU B C 1
ATOM 2642 O O . LEU B 1 147 ? 9.414 9.688 5.855 1 97.94 147 LEU B O 1
ATOM 2646 N N . HIS B 1 148 ? 7.531 10.266 6.789 1 97.69 148 HIS B N 1
ATOM 2647 C CA . HIS B 1 148 ? 8.047 10.023 8.133 1 97.69 148 HIS B CA 1
ATOM 2648 C C . HIS B 1 148 ? 8.484 8.57 8.297 1 97.69 148 HIS B C 1
ATOM 2650 O O . HIS B 1 148 ? 9.586 8.305 8.781 1 97.69 148 HIS B O 1
ATOM 2656 N N . THR B 1 149 ? 7.625 7.629 7.926 1 96.38 149 THR B N 1
ATOM 2657 C CA . THR B 1 149 ? 7.918 6.211 8.086 1 96.38 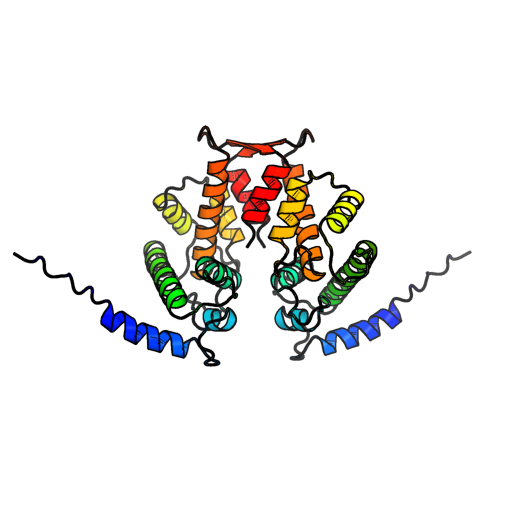149 THR B CA 1
ATOM 2658 C C . THR B 1 149 ? 9.133 5.812 7.258 1 96.38 149 THR B C 1
ATOM 2660 O O . THR B 1 149 ? 10 5.07 7.734 1 96.38 149 THR B O 1
ATOM 2663 N N . MET B 1 150 ? 9.211 6.297 6.055 1 97 150 MET B N 1
ATOM 2664 C CA . MET B 1 150 ? 10.352 6 5.191 1 97 150 MET B CA 1
ATOM 2665 C C . MET B 1 150 ? 11.633 6.594 5.766 1 97 150 MET B C 1
ATOM 2667 O O . MET B 1 150 ? 12.695 5.977 5.688 1 97 150 MET B O 1
ATOM 2671 N N . THR B 1 151 ? 11.523 7.785 6.305 1 97.81 151 THR B N 1
ATOM 2672 C CA . THR B 1 151 ? 12.688 8.422 6.918 1 97.81 151 THR B CA 1
ATOM 2673 C C . THR B 1 151 ? 13.195 7.598 8.094 1 97.81 151 THR B C 1
ATOM 2675 O O . THR B 1 151 ? 14.406 7.395 8.234 1 97.81 151 THR B O 1
ATOM 2678 N N . GLU B 1 152 ? 12.312 7.113 8.898 1 97.31 152 GLU B N 1
ATOM 2679 C CA . GLU B 1 152 ? 12.719 6.273 10.016 1 97.31 152 GLU B CA 1
ATOM 2680 C C . GLU B 1 152 ? 13.406 5 9.531 1 97.31 152 GLU B C 1
ATOM 2682 O O . GLU B 1 152 ? 14.414 4.582 10.102 1 97.31 152 GLU B O 1
ATOM 2687 N N . ALA B 1 153 ? 12.859 4.402 8.547 1 97.12 153 ALA B N 1
ATOM 2688 C CA . ALA B 1 153 ? 13.461 3.199 7.977 1 97.12 153 ALA B CA 1
ATOM 2689 C C . ALA B 1 153 ? 14.859 3.492 7.43 1 97.12 153 ALA B C 1
ATOM 2691 O O . ALA B 1 153 ? 15.781 2.697 7.613 1 97.12 153 ALA B O 1
ATOM 2692 N N . PHE B 1 154 ? 14.969 4.605 6.738 1 98.06 154 PHE B N 1
ATOM 2693 C CA . PHE B 1 154 ? 16.266 5.012 6.195 1 98.06 154 PHE B CA 1
ATOM 2694 C C . PHE B 1 154 ? 17.281 5.207 7.312 1 98.06 154 PHE B C 1
ATOM 2696 O O . PHE B 1 154 ? 18.406 4.738 7.211 1 98.06 154 PHE B O 1
ATOM 2703 N N . LYS B 1 155 ? 16.844 5.898 8.32 1 97.5 155 LYS B N 1
ATOM 2704 C CA . LYS B 1 155 ? 17.719 6.227 9.438 1 97.5 155 LYS B CA 1
ATOM 2705 C C . LYS B 1 155 ? 18.266 4.961 10.102 1 97.5 155 LYS B C 1
ATOM 2707 O O . LYS B 1 155 ? 19.406 4.941 10.578 1 97.5 155 LYS B O 1
ATOM 2712 N N . ARG B 1 156 ? 17.516 3.9 10.094 1 97.06 156 ARG B N 1
ATOM 2713 C CA . ARG B 1 156 ? 17.953 2.637 10.68 1 97.06 156 ARG B CA 1
ATOM 2714 C C . ARG B 1 156 ? 19.156 2.076 9.93 1 97.06 156 ARG B C 1
ATOM 2716 O O . ARG B 1 156 ? 19.969 1.341 10.508 1 97.06 156 ARG B O 1
ATOM 2723 N N . HIS B 1 157 ? 19.266 2.455 8.703 1 97.06 157 HIS B N 1
ATOM 2724 C CA . HIS B 1 157 ? 20.359 1.954 7.887 1 97.06 157 HIS B CA 1
ATOM 2725 C C . HIS B 1 157 ? 21.453 3.006 7.738 1 97.06 157 HIS B C 1
ATOM 2727 O O . HIS B 1 157 ? 22.578 2.689 7.324 1 97.06 157 HIS B O 1
ATOM 2733 N N . ASP B 1 158 ? 21.062 4.285 8.062 1 97.12 158 ASP B N 1
ATOM 2734 C CA . ASP B 1 158 ? 22.016 5.387 7.949 1 97.12 158 ASP B CA 1
ATOM 2735 C C . ASP B 1 158 ? 22.781 5.586 9.258 1 97.12 158 ASP B C 1
ATOM 2737 O O . ASP B 1 158 ? 22.672 6.641 9.891 1 97.12 158 ASP B O 1
ATOM 2741 N N . VAL B 1 159 ? 23.609 4.688 9.508 1 92.62 159 VAL B N 1
ATOM 2742 C CA . VAL B 1 159 ? 24.297 4.629 10.797 1 92.62 159 VAL B CA 1
ATOM 2743 C C . VAL B 1 159 ? 25.188 5.848 10.961 1 92.62 159 VAL B C 1
ATOM 2745 O O . VAL B 1 159 ? 25.297 6.41 12.055 1 92.62 159 VAL B O 1
ATOM 2748 N N . ASN B 1 160 ? 25.781 6.332 9.938 1 93.12 160 ASN B N 1
ATOM 2749 C CA . ASN B 1 160 ? 26.703 7.449 10.008 1 93.12 160 ASN B CA 1
ATOM 2750 C C . ASN B 1 160 ? 26 8.789 9.82 1 93.12 160 ASN B C 1
ATOM 2752 O O . ASN B 1 160 ? 26.625 9.844 9.859 1 93.12 160 ASN B O 1
ATOM 2756 N N . GLN B 1 161 ? 24.672 8.75 9.578 1 93 161 GLN B N 1
ATOM 2757 C CA . GLN B 1 161 ? 23.828 9.93 9.453 1 93 161 GLN B CA 1
ATOM 2758 C C . GLN B 1 161 ? 24.375 10.898 8.414 1 93 161 GLN B C 1
ATOM 2760 O O . GLN B 1 161 ? 24.453 12.102 8.648 1 93 161 GLN B O 1
ATOM 2765 N N . ASN B 1 162 ? 24.922 10.328 7.305 1 94.88 162 ASN B N 1
ATOM 2766 C CA . ASN B 1 162 ? 25.453 11.164 6.238 1 94.88 162 ASN B CA 1
ATOM 2767 C C . ASN B 1 162 ? 24.5 11.234 5.047 1 94.88 162 ASN B C 1
ATOM 2769 O O . ASN B 1 162 ? 24.859 11.758 3.988 1 94.88 162 ASN B O 1
ATOM 2773 N N . GLY B 1 163 ? 23.328 10.656 5.125 1 96.56 163 GLY B N 1
ATOM 2774 C CA . GLY B 1 163 ? 22.328 10.758 4.078 1 96.56 163 GLY B CA 1
ATOM 2775 C C . GLY B 1 163 ? 22.5 9.719 2.984 1 96.56 163 GLY B C 1
ATOM 2776 O O . GLY B 1 163 ? 21.875 9.812 1.926 1 96.56 163 GLY B O 1
ATOM 2777 N N . TRP B 1 164 ? 23.406 8.773 3.205 1 97.44 164 TRP B N 1
ATOM 2778 C CA . TRP B 1 164 ? 23.609 7.656 2.287 1 97.44 164 TRP B CA 1
ATOM 2779 C C . TRP B 1 164 ? 23.578 6.324 3.031 1 97.44 164 TRP B C 1
ATOM 2781 O O . TRP B 1 164 ? 24.078 6.219 4.148 1 97.44 164 TRP B O 1
ATOM 2791 N N . ILE B 1 165 ? 23.031 5.352 2.352 1 97.75 165 ILE B N 1
ATOM 2792 C CA . ILE B 1 165 ? 23.047 4.027 2.963 1 97.75 165 ILE B CA 1
ATOM 2793 C C . ILE B 1 165 ? 23.531 2.994 1.951 1 97.75 165 ILE B C 1
ATOM 2795 O O . ILE B 1 165 ? 23.391 3.186 0.741 1 97.75 165 ILE B O 1
ATOM 2799 N N . THR B 1 166 ? 24.203 2.014 2.467 1 96.88 166 THR B N 1
ATOM 2800 C CA . THR B 1 166 ? 24.5 0.793 1.728 1 96.88 166 THR B CA 1
ATOM 2801 C C . THR B 1 166 ? 23.656 -0.369 2.234 1 96.88 166 THR B C 1
ATOM 2803 O O . THR B 1 166 ? 23.703 -0.709 3.418 1 96.88 166 THR B O 1
ATOM 2806 N N . ILE B 1 167 ? 22.906 -0.866 1.342 1 97.56 167 ILE B N 1
ATOM 2807 C CA . ILE B 1 167 ? 21.938 -1.872 1.764 1 97.56 167 ILE B CA 1
ATOM 2808 C C . ILE B 1 167 ? 21.969 -3.055 0.799 1 97.56 167 ILE B C 1
ATOM 2810 O O . ILE B 1 167 ? 22.078 -2.871 -0.414 1 97.56 167 ILE B O 1
ATOM 2814 N N . SER B 1 168 ? 21.859 -4.266 1.4 1 98 168 SER B N 1
ATOM 2815 C CA . SER B 1 168 ? 21.828 -5.461 0.566 1 98 168 SER B CA 1
ATOM 2816 C C . SER B 1 168 ? 20.453 -5.664 -0.062 1 98 168 SER B C 1
ATOM 2818 O O . SER B 1 168 ? 19.469 -5.051 0.369 1 98 168 SER B O 1
ATOM 2820 N N . TYR B 1 169 ? 20.453 -6.523 -1.031 1 98.06 169 TYR B N 1
ATOM 2821 C CA . TYR B 1 169 ? 19.219 -6.855 -1.724 1 98.06 169 TYR B CA 1
ATOM 2822 C C . TYR B 1 169 ? 18.156 -7.336 -0.742 1 98.06 169 TYR B C 1
ATOM 2824 O O . TYR B 1 169 ? 17.031 -6.816 -0.724 1 98.06 169 TYR B O 1
ATOM 2832 N N . GLU B 1 170 ? 18.438 -8.195 0.099 1 97.94 170 GLU B N 1
ATOM 2833 C CA . GLU B 1 170 ? 17.469 -8.781 1.021 1 97.94 170 GLU B CA 1
ATOM 2834 C C . GLU B 1 170 ? 17.047 -7.77 2.088 1 97.94 170 GLU B C 1
ATOM 2836 O O . GLU B 1 170 ? 15.898 -7.754 2.514 1 97.94 170 GLU B O 1
ATOM 2841 N N . GLU B 1 171 ? 17.984 -6.973 2.512 1 97.5 171 GLU B N 1
ATOM 2842 C CA . GLU B 1 171 ? 17.625 -5.898 3.434 1 97.5 171 GLU B CA 1
ATOM 2843 C C . GLU B 1 171 ? 16.672 -4.902 2.779 1 97.5 171 GLU B C 1
ATOM 2845 O O . GLU B 1 171 ? 15.734 -4.418 3.418 1 97.5 171 GLU B O 1
ATOM 2850 N N . PHE B 1 172 ? 17.031 -4.613 1.534 1 98 172 PHE B N 1
ATOM 2851 C CA . PHE B 1 172 ? 16.172 -3.727 0.76 1 98 172 PHE B CA 1
ATOM 2852 C C . PHE B 1 172 ? 14.75 -4.289 0.67 1 98 172 PHE B C 1
ATOM 2854 O O . PHE B 1 172 ? 13.781 -3.566 0.895 1 98 172 PHE B O 1
ATOM 2861 N N . LEU B 1 173 ? 14.602 -5.574 0.401 1 97.81 173 LEU B N 1
ATOM 2862 C CA . LEU B 1 173 ? 13.305 -6.234 0.32 1 97.81 173 LEU B CA 1
ATOM 2863 C C . LEU B 1 173 ? 12.57 -6.16 1.654 1 97.81 173 LEU B C 1
ATOM 2865 O O . LEU B 1 173 ? 11.398 -5.762 1.705 1 97.81 173 LEU B O 1
ATOM 2869 N N . LYS B 1 174 ? 13.219 -6.492 2.727 1 97 174 LYS B N 1
ATOM 2870 C CA . LYS B 1 174 ? 12.602 -6.527 4.051 1 97 174 LYS B CA 1
ATOM 2871 C C . LYS B 1 174 ? 12.148 -5.133 4.477 1 97 174 LYS B C 1
ATOM 2873 O O . LYS B 1 174 ? 11.031 -4.965 4.98 1 97 174 LYS B O 1
ATOM 2878 N N . THR B 1 175 ? 13.031 -4.164 4.246 1 96.62 175 THR B N 1
ATOM 2879 C CA . THR B 1 175 ? 12.695 -2.787 4.586 1 96.62 175 THR B CA 1
ATOM 2880 C C . THR B 1 175 ? 11.5 -2.307 3.77 1 96.62 175 THR B C 1
ATOM 2882 O O . THR B 1 175 ? 10.539 -1.775 4.328 1 96.62 175 THR B O 1
ATOM 2885 N N . GLY B 1 176 ? 11.578 -2.531 2.443 1 95.94 176 GLY B N 1
ATOM 2886 C CA . GLY B 1 176 ? 10.508 -2.102 1.563 1 95.94 176 GLY B CA 1
ATOM 2887 C C . GLY B 1 176 ? 9.18 -2.779 1.862 1 95.94 176 GLY B C 1
ATOM 2888 O O . GLY B 1 176 ? 8.141 -2.121 1.922 1 95.94 176 GLY B O 1
ATOM 2889 N N . MET B 1 177 ? 9.156 -4.062 2.074 1 95.5 177 MET B N 1
ATOM 2890 C CA . MET B 1 177 ? 7.934 -4.812 2.342 1 95.5 177 MET B CA 1
ATOM 2891 C C . MET B 1 177 ? 7.344 -4.426 3.695 1 95.5 177 MET B C 1
ATOM 2893 O O . MET B 1 177 ? 6.125 -4.414 3.863 1 95.5 177 MET B O 1
ATOM 2897 N N . SER B 1 178 ? 8.211 -4.098 4.609 1 93.25 178 SER B N 1
ATOM 2898 C CA . SER B 1 178 ? 7.738 -3.676 5.922 1 93.25 178 SER B CA 1
ATOM 2899 C C . SER B 1 178 ? 7.023 -2.33 5.844 1 93.25 178 SER B C 1
ATOM 2901 O O . SER B 1 178 ? 6.145 -2.039 6.66 1 93.25 178 SER B O 1
ATOM 2903 N N . LEU B 1 179 ? 7.402 -1.569 4.863 1 91.19 179 LEU B N 1
ATOM 2904 C CA . LEU B 1 179 ? 6.828 -0.24 4.695 1 91.19 179 LEU B CA 1
ATOM 2905 C C . LEU B 1 179 ? 5.5 -0.312 3.949 1 91.19 179 LEU B C 1
ATOM 2907 O O . LEU B 1 179 ? 4.695 0.618 4.016 1 91.19 179 LEU B O 1
ATOM 2911 N N . MET B 1 180 ? 5.34 -1.414 3.238 1 82.94 180 MET B N 1
ATOM 2912 C CA . MET B 1 180 ? 4.113 -1.568 2.465 1 82.94 180 MET B CA 1
ATOM 2913 C C . MET B 1 180 ? 2.963 -2.023 3.357 1 82.94 180 MET B C 1
ATOM 2915 O O . MET B 1 180 ? 3.152 -2.854 4.246 1 82.94 180 MET B O 1
ATOM 2919 N N . MET B 1 181 ? 1.966 -1.233 3.555 1 63.84 181 MET B N 1
ATOM 2920 C CA . MET B 1 181 ? 0.801 -1.545 4.379 1 63.84 181 MET B CA 1
ATOM 2921 C C . MET B 1 181 ? -0.141 -2.496 3.648 1 63.84 181 MET B C 1
ATOM 2923 O O . MET B 1 181 ? -0.162 -2.533 2.416 1 63.84 181 MET B O 1
#

pLDDT: mean 91.91, std 14.14, range [29.44, 98.44]

Foldseek 3Di:
DPDPPPPPPVPVLLVVLVVVQCVLVVVRPQWHALVSVQVSDDLPDPDTFDSVLSQVLCVVQVPVPPRIGGSVSVSVSVVVLVVLVVLQVVLVPVPPQWQALVSLCVSCVVVPDDDDSVVSQVLQCVLPPPNPRTHTSSSSSVSVVLVVLVVVLVVVQPVVPPPDGDDDPVRVVVSVVVSPD/DPDPPPPPPVPVLLVVLVVVQCVLVVVRPQWHALVSVQVSDDLPDPDTFDSVLSQVLCVVQVPVPPRIGGSVSVSVSVVVLVVLVVLQVVLVVVPPQWQALVSLCVSCVVVPDDDDSVVSQVLQCVLPPPNPRTHTSNSSSVSVVLVVLVVVLVVVQPVVPPPDGDDDPVRVVVSVVVSPD